Protein AF-A0A954GM88-F1 (afdb_monomer_lite)

pLDDT: mean 87.82, std 8.49, range [53.78, 98.38]

Sequence (208 aa):
ALREFFIRVQRVLQKHEVTSSLYSHAASGQIHMRPFMTTPKAVDAAKLSALASDFNEIALSLGGTISGEHGDGLSRSCFVGQQYGPLYSVFRQVKDIFDPHNLMNPGKIITEQKTIPASRMRPVLTDFHDDLVQLQLNWKPEELAQAAENCDGCAMCRTQQDELRMCPFFRLEASEEASPRAKANLMRSLLAGEIHPTMLQSSEYQHL

Foldseek 3Di:
DVVQLVVQLVVLCVVLVWDWDWDDPVVVPGIDIGTDDDQDALVCQVSLQSSLVSNQCSQVVVVHHSDDPPAQFLSRLLCLCVNCPPCLVVVVVVCCVVPVPCPPRHNTNDHPDNTRDSVPGDHDCPDDDPPDDPPPPDDDLVRLLVVLVVCPPPCPLLDQDPVDDHQVQCNVPVDPCSGPNVVSVVSVCCSVVVDPPCVCVDPVNVVD

Radius of gyration: 25.4 Å; chains: 1; bounding box: 47×61×57 Å

Structure (mmCIF, N/CA/C/O backbone):
data_AF-A0A954GM88-F1
#
_entry.id   AF-A0A954GM88-F1
#
loop_
_atom_site.group_PDB
_atom_site.id
_atom_site.type_symbol
_atom_site.label_atom_id
_atom_site.label_alt_id
_atom_site.label_comp_id
_atom_site.label_asym_id
_atom_site.label_entity_id
_atom_site.label_seq_id
_atom_site.pdbx_PDB_ins_code
_atom_site.Cartn_x
_atom_site.Cartn_y
_atom_site.Cartn_z
_atom_site.occupancy
_atom_site.B_iso_or_equiv
_atom_site.auth_seq_id
_atom_site.auth_comp_id
_atom_site.auth_asym_id
_atom_site.auth_atom_id
_atom_site.pdbx_PDB_model_num
ATOM 1 N N . ALA A 1 1 ? -14.075 22.822 2.636 1.00 84.25 1 ALA A N 1
ATOM 2 C CA . ALA A 1 1 ? -13.295 21.652 3.090 1.00 84.25 1 ALA A CA 1
ATOM 3 C C . ALA A 1 1 ? -11.896 21.605 2.468 1.00 84.25 1 ALA A C 1
ATOM 5 O O . ALA A 1 1 ? -10.930 21.726 3.204 1.00 84.25 1 ALA A O 1
ATOM 6 N N . LEU A 1 2 ? -11.754 21.514 1.138 1.00 87.94 2 LEU A N 1
ATOM 7 C CA . LEU A 1 2 ? -10.453 21.244 0.504 1.00 87.94 2 LEU A CA 1
ATOM 8 C C . LEU A 1 2 ? -9.361 22.315 0.738 1.00 87.94 2 LEU A C 1
ATOM 10 O O . LEU A 1 2 ? -8.220 21.978 1.032 1.00 87.94 2 LEU A O 1
ATOM 14 N N . ARG A 1 3 ? -9.708 23.609 0.685 1.00 91.75 3 ARG A N 1
ATOM 15 C CA . ARG A 1 3 ? -8.771 24.696 1.038 1.00 91.75 3 ARG A CA 1
ATOM 16 C C . ARG A 1 3 ? -8.228 24.546 2.465 1.00 91.75 3 ARG A C 1
ATOM 18 O O . ARG A 1 3 ? -7.029 24.679 2.681 1.00 91.75 3 ARG A O 1
ATOM 25 N N . GLU A 1 4 ? -9.116 24.267 3.418 1.00 94.25 4 GLU A N 1
ATOM 26 C CA . GLU A 1 4 ? -8.754 24.085 4.828 1.00 94.25 4 GLU A CA 1
ATOM 27 C C . GLU A 1 4 ? -7.882 22.840 5.022 1.00 94.25 4 GLU A C 1
ATOM 29 O O . GLU A 1 4 ? -6.890 22.886 5.746 1.00 94.25 4 GLU A O 1
ATOM 34 N N . PHE A 1 5 ? -8.202 21.753 4.310 1.00 92.75 5 PHE A N 1
ATOM 35 C CA . PHE A 1 5 ? -7.385 20.544 4.278 1.00 92.75 5 PHE A CA 1
ATOM 36 C C . PHE A 1 5 ? -5.939 20.864 3.879 1.00 92.75 5 PHE A C 1
ATOM 38 O O . PHE A 1 5 ? -5.023 20.519 4.620 1.00 92.75 5 PHE A O 1
ATOM 45 N N . PHE A 1 6 ? -5.722 21.593 2.777 1.00 92.94 6 PHE A N 1
ATOM 46 C CA . PHE A 1 6 ? -4.369 21.938 2.327 1.00 92.94 6 PHE A CA 1
ATOM 47 C C . PHE A 1 6 ? -3.601 22.811 3.321 1.00 92.94 6 PHE A C 1
ATOM 49 O O . PHE A 1 6 ? -2.426 22.547 3.567 1.00 92.94 6 PHE A O 1
ATOM 56 N N . ILE A 1 7 ? -4.252 23.805 3.936 1.00 95.50 7 ILE A N 1
ATOM 57 C CA . ILE A 1 7 ? -3.613 24.662 4.948 1.00 95.50 7 ILE A CA 1
ATOM 58 C C . ILE A 1 7 ? -3.164 23.824 6.152 1.00 95.50 7 ILE A C 1
ATOM 60 O O . ILE A 1 7 ? -2.031 23.955 6.617 1.00 95.50 7 ILE A O 1
ATOM 64 N N . ARG A 1 8 ? -4.032 22.943 6.663 1.00 97.06 8 ARG A N 1
ATOM 65 C CA . ARG A 1 8 ? -3.721 22.101 7.829 1.00 97.06 8 ARG A CA 1
ATOM 66 C C . ARG A 1 8 ? -2.656 21.057 7.508 1.00 97.06 8 ARG A C 1
ATOM 68 O O . ARG A 1 8 ? -1.724 20.883 8.287 1.00 97.06 8 ARG A O 1
ATOM 75 N N . VAL A 1 9 ? -2.747 20.419 6.346 1.00 94.75 9 VAL A N 1
ATOM 76 C CA . VAL A 1 9 ? -1.754 19.444 5.888 1.00 94.75 9 VAL A CA 1
ATOM 77 C C . VAL A 1 9 ? -0.384 20.085 5.688 1.00 94.75 9 VAL A C 1
ATOM 79 O O . VAL A 1 9 ? 0.620 19.492 6.071 1.00 94.75 9 VAL A O 1
ATOM 82 N N . GLN A 1 10 ? -0.314 21.304 5.149 1.00 95.38 10 GLN A N 1
ATOM 83 C CA . GLN A 1 10 ? 0.960 22.009 5.000 1.00 95.38 10 GLN A CA 1
ATOM 84 C C . GLN A 1 10 ? 1.657 22.207 6.355 1.00 95.38 10 GLN A C 1
ATOM 86 O O . GLN A 1 10 ? 2.869 22.027 6.451 1.00 95.38 10 GLN A O 1
ATOM 91 N N . ARG A 1 11 ? 0.897 22.502 7.419 1.00 97.06 11 ARG A N 1
ATOM 92 C CA . ARG A 1 11 ? 1.434 22.599 8.788 1.00 97.06 11 ARG A CA 1
ATOM 93 C C . ARG A 1 11 ? 1.921 21.250 9.318 1.00 97.06 11 ARG A C 1
ATOM 95 O O . ARG A 1 11 ? 2.943 21.207 9.991 1.00 97.06 11 ARG A O 1
ATOM 102 N N . VAL A 1 12 ? 1.232 20.153 8.999 1.00 96.31 12 VAL A N 1
ATOM 103 C CA . VAL A 1 12 ? 1.676 18.791 9.355 1.00 96.31 12 VAL A CA 1
ATOM 104 C C . VAL A 1 12 ? 2.977 18.438 8.638 1.00 96.31 12 VAL A C 1
ATOM 106 O O . VAL A 1 12 ? 3.921 17.979 9.272 1.00 96.31 12 VAL A O 1
ATOM 109 N N . LEU A 1 13 ? 3.071 18.715 7.339 1.00 95.00 13 LEU A N 1
ATOM 110 C CA . LEU A 1 13 ? 4.299 18.512 6.567 1.00 95.00 13 LEU A CA 1
ATOM 111 C C . LEU A 1 13 ? 5.481 19.297 7.161 1.00 95.00 13 LEU A C 1
ATOM 113 O O . LEU A 1 13 ? 6.564 18.739 7.319 1.00 95.00 13 LEU A O 1
ATOM 117 N N . GLN A 1 14 ? 5.254 20.550 7.572 1.00 95.81 14 GLN A N 1
ATOM 118 C CA . GLN A 1 14 ? 6.253 21.361 8.280 1.00 95.81 14 GLN A CA 1
ATOM 119 C C . GLN A 1 14 ? 6.628 20.766 9.645 1.00 95.81 14 GLN A C 1
ATOM 121 O O . GLN A 1 14 ? 7.811 20.630 9.934 1.00 95.81 14 GLN A O 1
ATOM 126 N N . LYS A 1 15 ? 5.642 20.360 10.458 1.00 95.50 15 LYS A N 1
ATOM 127 C CA . LYS A 1 15 ? 5.845 19.738 11.781 1.00 95.50 15 LYS A CA 1
ATOM 128 C C . LYS A 1 15 ? 6.726 18.487 11.713 1.00 95.50 15 LYS A C 1
ATOM 130 O O . LYS A 1 15 ? 7.510 18.252 12.623 1.00 95.50 15 LYS A O 1
ATOM 135 N N . HIS A 1 16 ? 6.575 17.677 10.665 1.00 93.12 16 HIS A N 1
ATOM 136 C CA . HIS A 1 16 ? 7.332 16.430 10.486 1.00 93.12 16 HIS A CA 1
ATOM 137 C C . HIS A 1 16 ? 8.605 16.585 9.649 1.00 93.12 16 HIS A C 1
ATOM 139 O O . HIS A 1 16 ? 9.314 15.592 9.447 1.00 93.12 16 HIS A O 1
ATOM 145 N N . GLU A 1 17 ? 8.885 17.803 9.175 1.00 93.38 17 GLU A N 1
ATOM 146 C CA . GLU A 1 17 ? 10.021 18.145 8.312 1.00 93.38 17 GLU A CA 1
ATOM 147 C C . GLU A 1 17 ? 10.064 17.286 7.037 1.00 93.38 17 GLU A C 1
ATOM 149 O O . GLU A 1 17 ? 11.090 16.714 6.669 1.00 93.38 17 GLU A O 1
ATOM 154 N N . VAL A 1 18 ? 8.913 17.143 6.373 1.00 91.44 18 VAL A N 1
ATOM 155 C CA . VAL A 1 18 ? 8.764 16.316 5.168 1.00 91.44 18 VAL A CA 1
ATOM 156 C C . VAL A 1 18 ? 8.099 17.119 4.054 1.00 91.44 18 VAL A C 1
ATOM 158 O O . VAL A 1 18 ? 7.112 17.817 4.265 1.00 91.44 18 VAL A O 1
ATOM 161 N N . THR A 1 19 ? 8.616 16.993 2.835 1.00 91.88 19 THR A N 1
ATOM 162 C CA . THR A 1 19 ? 7.958 17.484 1.617 1.00 91.88 19 THR A CA 1
ATOM 163 C C . THR A 1 19 ? 7.075 16.387 1.022 1.00 91.88 19 THR A C 1
ATOM 165 O O . THR A 1 19 ? 7.266 15.211 1.303 1.00 91.88 19 THR A O 1
ATOM 168 N N . SER A 1 20 ? 6.085 16.727 0.198 1.00 92.56 20 SER A N 1
ATOM 169 C CA . SER A 1 20 ? 5.191 15.735 -0.417 1.00 92.56 20 SER A CA 1
ATOM 170 C C . SER A 1 20 ? 4.871 16.124 -1.848 1.00 92.56 20 SER A C 1
ATOM 172 O O . SER A 1 20 ? 4.672 17.306 -2.127 1.00 92.56 20 SER A O 1
ATOM 174 N N . SER A 1 21 ? 4.747 15.141 -2.740 1.00 92.56 21 SER A N 1
ATOM 175 C CA . SER A 1 21 ? 4.030 15.364 -3.995 1.00 92.56 21 SER A CA 1
ATOM 176 C C . SER A 1 21 ? 2.525 15.296 -3.757 1.00 92.56 21 SER A C 1
ATOM 178 O O . SER A 1 21 ? 2.058 14.667 -2.797 1.00 92.56 21 SER A O 1
ATOM 180 N N . LEU A 1 22 ? 1.780 15.978 -4.624 1.00 89.81 22 LEU A N 1
ATOM 181 C CA . LEU A 1 22 ? 0.329 16.034 -4.588 1.00 89.81 22 LEU A CA 1
ATOM 182 C C . LEU A 1 22 ? -0.225 15.893 -6.000 1.00 89.81 22 LEU A C 1
ATOM 184 O O . LEU A 1 22 ? 0.192 16.613 -6.903 1.00 89.81 22 LEU A O 1
ATOM 188 N N . TYR A 1 23 ? -1.174 14.983 -6.169 1.00 89.19 23 TYR A N 1
ATOM 189 C CA . TYR A 1 23 ? -1.978 14.851 -7.380 1.00 89.19 23 TYR A CA 1
ATOM 190 C C . TYR A 1 23 ? -3.417 14.535 -6.978 1.00 89.19 23 TYR A C 1
ATOM 192 O O . TYR A 1 23 ? -3.665 14.051 -5.875 1.00 89.19 23 TYR A O 1
ATOM 200 N N . SER A 1 24 ? -4.388 14.876 -7.816 1.00 87.69 24 SER A N 1
ATOM 201 C CA . SER A 1 24 ? -5.794 14.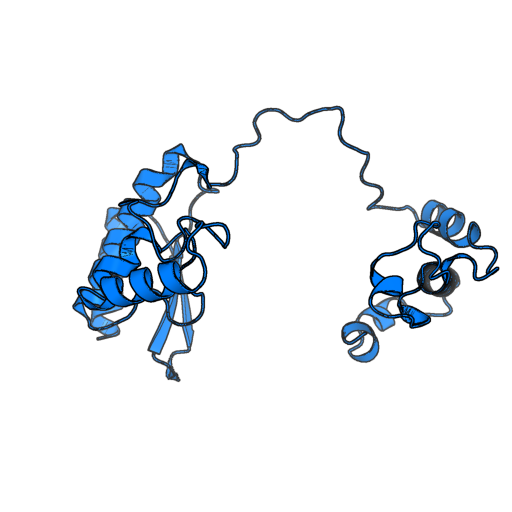763 -7.439 1.00 87.69 24 SER A CA 1
ATOM 202 C C . SER A 1 24 ? -6.686 14.390 -8.606 1.00 87.69 24 SER A C 1
ATOM 204 O O . SER A 1 24 ? -6.494 14.843 -9.734 1.00 87.69 24 SER A O 1
ATOM 206 N N . HIS A 1 25 ? -7.735 13.640 -8.289 1.00 87.50 25 HIS A N 1
ATOM 207 C CA . HIS A 1 25 ? -8.940 13.593 -9.099 1.00 87.50 25 HIS A CA 1
ATOM 208 C C . HIS A 1 25 ? -9.870 14.685 -8.561 1.00 87.50 25 HIS A C 1
ATOM 210 O O . HIS A 1 25 ? -10.724 14.460 -7.705 1.00 87.50 25 HIS A O 1
ATOM 216 N N . ALA A 1 26 ? -9.641 15.923 -9.007 1.00 81.31 26 ALA A N 1
ATOM 217 C CA . ALA A 1 26 ? -10.311 17.097 -8.443 1.00 81.31 26 ALA A CA 1
ATOM 218 C C . ALA A 1 26 ? -11.846 17.015 -8.537 1.00 81.31 26 ALA A C 1
ATOM 220 O O . ALA A 1 26 ? -12.536 17.431 -7.609 1.00 81.31 26 ALA A O 1
ATOM 221 N N . ALA A 1 27 ? -12.371 16.432 -9.621 1.00 85.19 27 ALA A N 1
ATOM 222 C CA . ALA A 1 27 ? -13.809 16.279 -9.845 1.00 85.19 27 ALA A CA 1
ATOM 223 C C . ALA A 1 27 ? -14.491 15.341 -8.832 1.00 85.19 27 ALA A C 1
ATOM 225 O O . ALA A 1 27 ? -15.644 15.568 -8.479 1.00 85.19 27 ALA A O 1
ATOM 226 N N . SER A 1 28 ? -13.786 14.319 -8.338 1.00 87.75 28 SER A N 1
ATOM 227 C CA . SER A 1 28 ? -14.287 13.372 -7.331 1.00 87.75 28 SER A CA 1
ATOM 228 C C . SER A 1 28 ? -13.881 13.748 -5.901 1.00 87.75 28 SER A C 1
ATOM 230 O O . SER A 1 28 ? -14.205 13.030 -4.958 1.00 87.75 28 SER A O 1
ATOM 232 N N . GLY A 1 29 ? -13.164 14.864 -5.714 1.00 86.81 29 GLY A N 1
ATOM 233 C CA . GLY A 1 29 ? -12.677 15.295 -4.404 1.00 86.81 29 GLY A CA 1
ATOM 234 C C . GLY A 1 29 ? -11.589 14.391 -3.811 1.00 86.81 29 GLY A C 1
ATOM 235 O O . GLY A 1 29 ? -11.370 14.429 -2.602 1.00 86.81 29 GLY A O 1
ATOM 236 N N . GLN A 1 30 ? -10.902 13.588 -4.631 1.00 91.25 30 GLN A N 1
ATOM 237 C CA . GLN A 1 30 ? -9.850 12.677 -4.172 1.00 91.25 30 GLN A CA 1
ATOM 238 C C . GLN A 1 30 ? -8.474 13.329 -4.290 1.00 91.25 30 GLN A C 1
ATOM 240 O O . GLN A 1 30 ? -8.076 13.801 -5.358 1.00 91.25 30 GLN A O 1
ATOM 245 N N . ILE A 1 31 ? -7.734 13.332 -3.183 1.00 91.25 31 ILE A N 1
ATOM 246 C CA . ILE A 1 31 ? -6.385 13.887 -3.096 1.00 91.25 31 ILE A CA 1
ATOM 247 C C . ILE A 1 31 ? -5.408 12.765 -2.774 1.00 91.25 31 ILE A C 1
ATOM 249 O O . ILE A 1 31 ? -5.567 12.048 -1.788 1.00 91.25 31 ILE A O 1
ATOM 253 N N . HIS A 1 32 ? -4.356 12.668 -3.573 1.00 91.81 32 HIS A N 1
ATOM 254 C CA . HIS A 1 32 ? -3.251 11.755 -3.361 1.00 91.81 32 HIS A CA 1
ATOM 255 C C . HIS A 1 32 ? -2.049 12.548 -2.893 1.00 91.81 32 HIS A C 1
ATOM 257 O O . HIS A 1 32 ? -1.614 13.503 -3.540 1.00 91.81 32 HIS A O 1
ATOM 263 N N . MET A 1 33 ? -1.500 12.128 -1.762 1.00 89.19 33 MET A N 1
ATOM 264 C CA . MET A 1 33 ? -0.303 12.726 -1.199 1.00 89.19 33 MET A CA 1
ATOM 265 C C . MET A 1 33 ? 0.739 11.652 -0.977 1.00 89.19 33 MET A C 1
ATOM 267 O O . MET A 1 33 ? 0.451 10.591 -0.422 1.00 89.19 33 MET A O 1
ATOM 271 N N . ARG A 1 34 ? 1.959 11.935 -1.425 1.00 90.00 34 ARG A N 1
ATOM 272 C CA . ARG A 1 34 ? 3.104 11.053 -1.240 1.00 90.00 34 ARG A CA 1
ATOM 273 C C . ARG A 1 34 ? 4.240 11.833 -0.581 1.00 90.00 34 ARG A C 1
ATOM 275 O O . ARG A 1 34 ? 4.994 12.508 -1.286 1.00 90.00 34 ARG A O 1
ATOM 282 N N . PRO A 1 35 ? 4.374 11.727 0.750 1.00 88.50 35 PRO A N 1
ATOM 283 C CA . PRO A 1 35 ? 5.500 12.293 1.474 1.00 88.50 35 PRO A CA 1
ATOM 284 C C . PRO A 1 35 ? 6.822 11.713 0.957 1.00 88.50 35 PRO A C 1
ATOM 286 O O . PRO A 1 35 ? 6.959 10.498 0.786 1.00 88.50 35 PRO A O 1
ATOM 289 N N . PHE A 1 36 ? 7.792 12.580 0.693 1.00 87.31 36 PHE A N 1
ATOM 290 C CA . PHE A 1 36 ? 9.144 12.206 0.315 1.00 87.31 36 PHE A CA 1
ATOM 291 C C . PHE 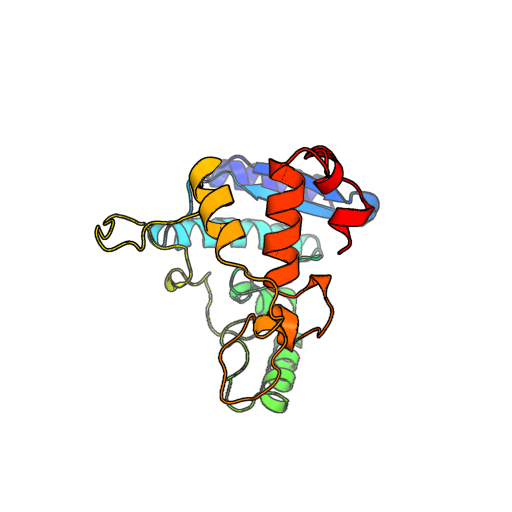A 1 36 ? 9.919 11.834 1.568 1.00 87.31 36 PHE A C 1
ATOM 293 O O . PHE A 1 36 ? 10.278 12.680 2.382 1.00 87.31 36 PHE A O 1
ATOM 300 N N . MET A 1 37 ? 10.176 10.543 1.718 1.00 76.19 37 MET A N 1
ATOM 301 C CA . MET A 1 37 ? 11.017 10.022 2.780 1.00 76.19 37 MET A CA 1
ATOM 302 C C . MET A 1 37 ? 11.976 9.000 2.191 1.00 76.19 37 MET A C 1
ATOM 304 O O . MET A 1 37 ? 11.632 8.291 1.240 1.00 76.19 37 MET A O 1
ATOM 308 N N . THR A 1 38 ? 13.167 8.904 2.774 1.00 73.56 38 THR A N 1
ATOM 309 C CA . THR A 1 38 ? 14.085 7.789 2.526 1.00 73.56 38 THR A CA 1
ATOM 310 C C . THR A 1 38 ? 13.350 6.475 2.790 1.00 73.56 38 THR A C 1
ATOM 312 O O . THR A 1 38 ? 12.523 6.429 3.699 1.00 73.56 38 THR A O 1
ATOM 315 N N . THR A 1 39 ? 13.611 5.435 1.984 1.00 70.00 39 THR A N 1
ATOM 316 C CA . THR A 1 39 ? 12.928 4.128 2.042 1.00 70.00 39 THR A CA 1
ATOM 317 C C . THR A 1 39 ? 12.652 3.711 3.490 1.00 70.00 39 THR A C 1
ATOM 319 O O . THR A 1 39 ? 13.609 3.375 4.191 1.00 70.00 39 THR A O 1
ATOM 322 N N . PRO A 1 40 ? 11.382 3.756 3.942 1.00 67.69 40 PRO A N 1
ATOM 323 C CA . PRO A 1 40 ? 11.089 3.632 5.360 1.00 67.69 40 PRO A CA 1
ATOM 324 C C . PRO A 1 40 ? 11.487 2.266 5.902 1.00 67.69 40 PRO A C 1
ATOM 326 O O . PRO A 1 40 ? 11.172 1.230 5.308 1.00 67.69 40 PRO A O 1
ATOM 329 N N . LYS A 1 41 ? 12.169 2.289 7.040 1.00 75.56 41 LYS A N 1
ATOM 330 C CA . LYS A 1 41 ? 12.661 1.125 7.772 1.00 75.56 41 LYS A CA 1
ATOM 331 C C . LYS A 1 41 ? 11.787 0.895 9.001 1.00 75.56 41 LYS A C 1
ATOM 333 O O . LYS A 1 41 ? 11.029 1.772 9.407 1.00 75.56 41 LYS A O 1
ATOM 338 N N . ALA A 1 42 ? 11.940 -0.251 9.662 1.00 77.44 42 ALA A N 1
ATOM 339 C CA . ALA A 1 42 ? 11.203 -0.535 10.897 1.00 77.44 42 ALA A CA 1
ATOM 340 C C . ALA A 1 42 ? 11.391 0.554 11.981 1.00 77.44 42 ALA A C 1
ATOM 342 O O . ALA A 1 42 ? 10.446 0.865 12.700 1.00 77.44 42 ALA A O 1
ATOM 343 N N . VAL A 1 43 ? 12.574 1.183 12.052 1.00 74.81 43 VAL A N 1
ATOM 344 C CA . VAL A 1 43 ? 12.854 2.310 12.965 1.00 74.81 43 VAL A CA 1
ATOM 345 C C . VAL A 1 43 ? 12.022 3.562 12.647 1.00 74.81 43 VAL A C 1
ATOM 347 O O . VAL A 1 43 ? 11.678 4.322 13.549 1.00 74.81 43 VAL A O 1
ATOM 350 N N . ASP A 1 44 ? 11.608 3.740 11.392 1.00 81.25 44 ASP A N 1
ATOM 351 C CA . ASP A 1 44 ? 10.802 4.880 10.947 1.00 81.25 44 ASP A CA 1
ATOM 352 C C . ASP A 1 44 ? 9.301 4.678 11.202 1.00 81.25 44 ASP A C 1
ATOM 354 O O . ASP A 1 44 ? 8.502 5.587 10.969 1.00 81.25 44 ASP A O 1
ATOM 358 N N . ALA A 1 45 ? 8.884 3.505 11.694 1.00 82.62 45 ALA A N 1
ATOM 359 C CA . ALA A 1 45 ? 7.473 3.167 11.859 1.00 82.62 45 ALA A CA 1
ATOM 360 C C . ALA A 1 45 ? 6.722 4.119 12.796 1.00 82.62 45 ALA A C 1
ATOM 362 O O . ALA A 1 45 ? 5.550 4.424 12.557 1.00 82.62 45 ALA A O 1
ATOM 363 N N . ALA A 1 46 ? 7.398 4.626 13.830 1.00 86.44 46 ALA A N 1
ATOM 364 C CA . ALA A 1 46 ? 6.834 5.620 14.735 1.00 86.44 46 ALA A CA 1
ATOM 365 C C . ALA A 1 46 ? 6.602 6.962 14.022 1.00 86.44 46 ALA A C 1
ATOM 367 O O . ALA A 1 46 ? 5.505 7.514 14.114 1.00 86.44 46 ALA A O 1
ATOM 368 N N . LYS A 1 47 ? 7.588 7.446 13.250 1.00 87.56 47 LYS A N 1
ATOM 369 C CA . LYS A 1 47 ? 7.465 8.680 12.454 1.00 87.56 47 LYS A CA 1
ATOM 370 C C . LYS A 1 47 ? 6.360 8.549 11.404 1.00 87.56 47 LYS A C 1
ATOM 372 O O . LYS A 1 47 ? 5.523 9.438 11.286 1.00 87.56 47 LYS A O 1
ATOM 377 N N . LEU A 1 48 ? 6.307 7.416 10.700 1.00 88.38 48 LEU A N 1
ATOM 378 C CA . LEU A 1 48 ? 5.247 7.098 9.739 1.00 88.38 48 LEU A CA 1
ATOM 379 C C . LEU A 1 48 ? 3.861 7.082 10.378 1.00 88.38 48 LEU A C 1
ATOM 381 O O . LEU A 1 48 ? 2.931 7.663 9.825 1.00 88.38 48 LEU A O 1
ATOM 385 N N . SER A 1 49 ? 3.725 6.424 11.530 1.00 90.25 49 SER A N 1
ATOM 386 C CA . SER A 1 49 ? 2.450 6.349 12.244 1.00 90.25 49 SER A CA 1
ATOM 387 C C . SER A 1 49 ? 2.011 7.730 12.720 1.00 90.25 49 SER A C 1
ATOM 389 O O . SER A 1 49 ? 0.854 8.081 12.537 1.00 90.25 49 SER A O 1
ATOM 391 N N . ALA A 1 50 ? 2.924 8.539 13.267 1.00 92.44 50 ALA A N 1
ATOM 392 C CA . ALA A 1 50 ? 2.619 9.896 13.712 1.00 92.44 50 ALA A CA 1
ATOM 393 C C . ALA A 1 50 ? 2.195 10.808 12.549 1.00 92.44 50 ALA A C 1
ATOM 395 O O . ALA A 1 50 ? 1.197 11.516 12.658 1.00 92.44 50 ALA A O 1
ATOM 396 N N . LEU A 1 51 ? 2.911 10.747 11.421 1.00 93.25 51 LEU A N 1
ATOM 397 C CA . LEU A 1 51 ? 2.552 11.477 10.208 1.00 93.25 51 LEU A CA 1
ATOM 398 C C . LEU A 1 51 ? 1.163 11.054 9.714 1.00 93.25 51 LEU A C 1
ATOM 400 O O . LEU A 1 51 ? 0.294 11.900 9.525 1.00 93.25 51 LEU A O 1
ATOM 404 N N . ALA A 1 52 ? 0.931 9.747 9.553 1.00 93.38 52 ALA A N 1
ATOM 405 C CA . ALA A 1 52 ? -0.347 9.208 9.096 1.00 93.38 52 ALA A CA 1
ATOM 406 C C . ALA A 1 52 ? -1.510 9.587 10.027 1.00 93.38 52 ALA A C 1
ATOM 408 O O . ALA A 1 52 ? -2.565 9.978 9.535 1.00 93.38 52 ALA A O 1
ATOM 409 N N . SER A 1 53 ? -1.315 9.531 11.348 1.00 94.81 53 SER A N 1
ATOM 410 C CA . SER A 1 53 ? -2.316 9.962 12.331 1.00 94.81 53 SER A CA 1
ATOM 411 C C . SER A 1 53 ? -2.709 11.427 12.146 1.00 94.81 53 SER A C 1
ATOM 413 O O . SER A 1 53 ? -3.899 11.715 12.047 1.00 94.81 53 SER A O 1
ATOM 415 N N . ASP A 1 54 ? -1.734 12.336 12.025 1.00 95.81 54 ASP A N 1
ATOM 416 C CA . ASP A 1 54 ? -2.003 13.768 11.831 1.00 95.81 54 ASP A CA 1
ATOM 417 C C . ASP A 1 54 ? -2.770 14.024 10.514 1.00 95.81 54 ASP A C 1
ATOM 419 O O . ASP A 1 54 ? -3.715 14.814 10.476 1.00 95.81 54 ASP A O 1
ATOM 423 N N . PHE A 1 55 ? -2.405 13.330 9.428 1.00 94.50 55 PHE A N 1
ATOM 424 C CA . PHE A 1 55 ? -3.131 13.399 8.152 1.00 94.50 55 PHE A CA 1
ATOM 425 C C . PHE A 1 55 ? -4.576 12.903 8.277 1.00 94.50 55 PHE A C 1
ATOM 427 O O . PHE A 1 55 ? -5.510 13.565 7.813 1.00 94.50 55 PHE A O 1
ATOM 434 N N . ASN A 1 56 ? -4.757 11.745 8.910 1.00 94.75 56 ASN A N 1
ATOM 435 C CA . ASN A 1 56 ? -6.056 11.106 9.068 1.00 94.75 56 ASN A CA 1
ATOM 436 C C . ASN A 1 56 ? -6.984 11.946 9.946 1.00 94.75 56 ASN A C 1
ATOM 438 O O . ASN A 1 56 ? -8.151 12.116 9.607 1.00 94.75 56 ASN A O 1
ATOM 442 N N . GLU A 1 57 ? -6.475 12.536 11.027 1.00 95.62 57 GLU A N 1
ATOM 443 C CA . GLU A 1 57 ? -7.251 13.429 11.888 1.00 95.62 57 GLU A CA 1
ATOM 444 C C . GLU A 1 57 ? -7.785 14.643 11.112 1.00 95.62 57 GLU A C 1
ATOM 446 O O . GLU A 1 57 ? -8.954 15.019 11.249 1.00 95.62 57 GLU A O 1
ATOM 451 N N . ILE A 1 58 ? -6.969 15.243 10.238 1.00 96.19 58 ILE A N 1
ATOM 452 C CA . ILE A 1 58 ? -7.415 16.351 9.383 1.00 96.19 58 ILE A CA 1
ATOM 453 C C . ILE A 1 58 ? -8.507 15.881 8.420 1.00 96.19 58 ILE A C 1
ATOM 455 O O . ILE A 1 58 ? -9.536 16.548 8.312 1.00 96.19 58 ILE A O 1
ATOM 459 N N . ALA A 1 59 ? -8.305 14.749 7.741 1.00 95.12 59 ALA A N 1
ATOM 460 C CA . ALA A 1 59 ? -9.287 14.210 6.804 1.00 95.12 59 ALA A CA 1
ATOM 461 C C . ALA A 1 59 ? -10.631 13.934 7.499 1.00 95.12 59 ALA A C 1
ATOM 463 O O . ALA A 1 59 ? -11.664 14.440 7.059 1.00 95.12 59 ALA A O 1
ATOM 464 N N . LEU A 1 60 ? -10.609 13.210 8.621 1.00 95.19 60 LEU A N 1
ATOM 465 C CA . LEU A 1 60 ? -11.807 12.825 9.370 1.00 95.19 60 LEU A CA 1
ATOM 466 C C . LEU A 1 60 ? -12.520 14.036 9.991 1.00 95.19 60 LEU A C 1
ATOM 468 O O . LEU A 1 60 ? -13.740 14.137 9.903 1.00 95.19 60 LEU A O 1
ATOM 472 N N . SER A 1 61 ? -11.783 15.003 10.551 1.00 95.81 61 SER A N 1
ATOM 473 C CA . SER A 1 61 ? -12.384 16.227 11.122 1.00 95.81 61 SER A CA 1
ATOM 474 C C . SER A 1 61 ? -13.051 17.134 10.082 1.00 95.81 61 SER A C 1
ATOM 476 O O . SER A 1 61 ? -13.876 17.971 10.438 1.00 95.81 61 SER A O 1
ATOM 478 N N . LEU A 1 62 ? -12.719 16.970 8.799 1.00 95.56 62 LEU A N 1
ATOM 479 C CA . LEU A 1 62 ? -13.365 17.667 7.685 1.00 95.56 62 LEU A CA 1
ATOM 480 C C . LEU A 1 62 ? -14.469 16.831 7.012 1.00 95.56 62 LEU A C 1
ATOM 482 O O . LEU A 1 62 ? -14.968 17.238 5.962 1.00 95.56 62 LEU A O 1
ATOM 486 N N . GLY A 1 63 ? -14.846 15.687 7.595 1.00 93.69 63 GLY A N 1
ATOM 487 C CA . GLY A 1 63 ? -15.855 14.771 7.051 1.00 93.69 63 GLY A CA 1
ATOM 488 C C . GLY A 1 63 ? -15.376 13.950 5.849 1.00 93.69 63 GLY A C 1
ATOM 489 O O . GLY A 1 63 ? -16.196 13.440 5.091 1.00 93.69 63 GLY A O 1
ATOM 490 N N . GLY A 1 64 ? -14.061 13.866 5.635 1.00 94.12 64 GLY A N 1
ATOM 491 C CA . GLY A 1 64 ? -13.447 13.065 4.581 1.00 94.12 64 GLY A CA 1
ATOM 492 C C . GLY A 1 64 ? -13.197 11.613 4.993 1.00 94.12 64 GLY A C 1
ATOM 493 O O . GLY A 1 64 ? -13.573 11.167 6.075 1.00 94.12 64 GLY A O 1
ATOM 494 N N . THR A 1 65 ? -12.509 10.882 4.118 1.00 94.00 65 THR A N 1
ATOM 495 C CA . THR A 1 65 ? -12.087 9.493 4.335 1.00 94.00 65 THR A CA 1
ATOM 496 C C . THR A 1 65 ? -10.572 9.358 4.190 1.00 94.00 65 THR A C 1
ATOM 498 O O . THR A 1 65 ? -9.955 10.072 3.398 1.00 94.00 65 THR A O 1
ATOM 501 N N . ILE A 1 66 ? -9.964 8.440 4.944 1.00 93.81 66 ILE A N 1
ATOM 502 C CA . ILE A 1 66 ? -8.523 8.145 4.889 1.00 93.81 66 ILE A CA 1
ATOM 503 C C . ILE A 1 66 ? -8.138 7.289 3.671 1.00 93.81 66 ILE A C 1
ATOM 505 O O . ILE A 1 66 ? -6.952 7.148 3.358 1.00 93.81 66 ILE A O 1
ATOM 509 N N . SER A 1 67 ? -9.126 6.689 2.997 1.00 91.44 67 SER A N 1
ATOM 510 C CA . SER A 1 67 ? -8.919 5.898 1.785 1.00 91.44 67 SER A CA 1
ATOM 511 C C . SER A 1 67 ? -10.110 6.012 0.837 1.00 91.44 67 SER A C 1
ATOM 513 O O . SER A 1 67 ? -11.204 5.553 1.147 1.00 91.44 67 SER A O 1
ATOM 515 N N . GLY A 1 68 ? -9.885 6.639 -0.322 1.00 85.19 68 GLY A N 1
ATOM 516 C CA . GLY A 1 68 ? -10.897 6.777 -1.373 1.00 85.19 68 GLY A CA 1
ATOM 517 C C . GLY A 1 68 ? -10.945 5.584 -2.332 1.00 85.19 68 GLY A C 1
ATOM 518 O O . GLY A 1 68 ? -12.020 5.058 -2.589 1.00 85.19 68 GLY A O 1
ATOM 519 N N . GLU A 1 69 ? -9.789 5.159 -2.859 1.00 88.06 69 GLU A N 1
ATOM 520 C CA . GLU A 1 69 ? -9.707 4.106 -3.896 1.00 88.06 69 GLU A CA 1
ATOM 521 C C . GLU A 1 69 ? -8.687 2.991 -3.598 1.00 88.06 69 GLU A C 1
ATOM 523 O O . GLU A 1 69 ? -8.821 1.876 -4.088 1.00 88.06 69 GLU A O 1
ATOM 528 N N . HIS A 1 70 ? -7.675 3.256 -2.765 1.00 86.50 70 HIS A N 1
ATOM 529 C CA . HIS A 1 70 ? -6.525 2.353 -2.569 1.00 86.50 70 HIS A CA 1
ATOM 530 C C . HIS A 1 70 ? -6.747 1.281 -1.490 1.00 86.50 70 HIS A C 1
ATOM 532 O O . HIS A 1 70 ? -5.812 0.566 -1.120 1.00 86.50 70 HIS A O 1
ATOM 538 N N . GLY A 1 71 ? -7.963 1.195 -0.942 1.00 88.19 71 GLY A N 1
ATOM 539 C CA . GLY A 1 71 ? -8.293 0.351 0.206 1.00 88.19 71 GLY A CA 1
ATOM 540 C C . GLY A 1 71 ? -7.485 0.691 1.468 1.00 88.19 71 GLY A C 1
ATOM 541 O O . GLY A 1 71 ? -6.649 1.602 1.497 1.00 88.19 71 GLY A O 1
ATOM 542 N N . ASP A 1 72 ? -7.738 -0.026 2.559 1.00 92.69 72 ASP A N 1
ATOM 543 C CA . ASP A 1 72 ? -7.067 0.262 3.832 1.00 92.69 72 ASP A CA 1
ATOM 544 C C . ASP A 1 72 ? -5.703 -0.427 3.931 1.00 92.69 72 ASP A C 1
ATOM 546 O O . ASP A 1 72 ? -4.678 0.208 4.210 1.00 92.69 72 ASP A O 1
ATOM 550 N N . GLY A 1 73 ? -5.679 -1.736 3.663 1.00 91.81 73 GLY A N 1
ATOM 551 C CA . GLY A 1 73 ? -4.485 -2.563 3.821 1.00 91.81 73 GLY A CA 1
ATOM 552 C C . GLY A 1 73 ? -3.919 -2.522 5.248 1.00 91.81 73 GLY A C 1
ATOM 553 O O . GLY A 1 73 ? -4.509 -1.957 6.168 1.00 91.81 73 GLY A O 1
ATOM 554 N N . LEU A 1 74 ? -2.735 -3.104 5.453 1.00 91.62 74 LEU A N 1
ATOM 555 C CA . LEU A 1 74 ? -2.061 -3.067 6.763 1.00 91.62 74 LEU A CA 1
ATOM 556 C C . LEU A 1 74 ? -1.656 -1.642 7.175 1.00 91.62 74 LEU A C 1
ATOM 558 O O . LEU A 1 74 ? -1.584 -1.339 8.359 1.00 91.62 74 LEU A O 1
ATOM 562 N N . SER A 1 75 ? -1.431 -0.758 6.200 1.00 89.81 75 SER A N 1
ATOM 563 C CA . SER A 1 75 ? -1.027 0.634 6.419 1.00 89.81 75 SER A CA 1
ATOM 564 C C . SER A 1 75 ? -2.100 1.505 7.064 1.00 89.81 75 SER A C 1
ATOM 566 O O . SER A 1 75 ? -1.753 2.529 7.644 1.00 89.81 75 SER A O 1
ATOM 568 N N . ARG A 1 76 ? -3.388 1.147 6.933 1.00 92.75 76 ARG A N 1
ATOM 569 C CA . ARG A 1 76 ? -4.497 1.954 7.471 1.00 92.75 76 ARG A CA 1
ATOM 570 C C . ARG A 1 76 ? -5.406 1.208 8.441 1.00 92.75 76 ARG A C 1
ATOM 572 O O . ARG A 1 76 ? -6.270 1.830 9.046 1.00 92.75 76 ARG A O 1
ATOM 579 N N . SER A 1 77 ? -5.186 -0.095 8.640 1.00 94.94 77 SER A N 1
ATOM 580 C CA . SER A 1 77 ? -6.034 -0.940 9.496 1.00 94.94 77 SER A CA 1
ATOM 581 C C . SER A 1 77 ? -6.191 -0.385 10.916 1.00 94.94 77 SER A C 1
ATOM 583 O O . SER A 1 77 ? -7.297 -0.381 11.445 1.00 94.94 77 SER A O 1
ATOM 585 N N . CYS A 1 78 ? -5.127 0.176 11.503 1.00 93.88 78 CYS A N 1
ATOM 586 C CA . CYS A 1 78 ? -5.176 0.790 12.836 1.00 93.88 78 CYS A CA 1
ATOM 587 C C . CYS A 1 78 ? -6.080 2.036 12.933 1.00 93.88 78 CYS A C 1
ATOM 589 O O . CYS A 1 78 ? -6.424 2.452 14.036 1.00 93.88 78 CYS A O 1
ATOM 591 N N . PHE A 1 79 ? -6.486 2.626 11.805 1.00 95.12 79 PHE A N 1
ATOM 592 C CA . PHE A 1 79 ? -7.334 3.822 11.742 1.00 95.12 79 PHE A CA 1
ATOM 593 C C . PHE A 1 79 ? -8.783 3.520 11.331 1.00 95.12 79 PHE A C 1
ATOM 595 O O . PHE A 1 79 ? -9.655 4.371 11.504 1.00 95.12 79 PHE A O 1
ATOM 602 N N . VAL A 1 80 ? -9.071 2.314 10.825 1.00 95.81 80 VAL A N 1
ATOM 603 C CA . VAL A 1 80 ? -10.415 1.917 10.362 1.00 95.81 80 VAL A CA 1
ATOM 604 C C . VAL A 1 80 ? -11.440 2.055 11.489 1.00 95.81 80 VAL A C 1
ATOM 606 O O . VAL A 1 80 ? -12.513 2.621 11.286 1.00 95.81 80 VAL A O 1
ATOM 609 N N . GLY A 1 81 ? -11.089 1.618 12.702 1.00 94.44 81 GLY A N 1
ATOM 610 C CA . GLY A 1 81 ? -11.961 1.758 13.869 1.00 94.44 81 GLY A CA 1
ATOM 611 C C . GLY A 1 81 ? -12.326 3.212 14.182 1.00 94.44 81 GLY A C 1
ATOM 612 O O . GLY A 1 81 ? -13.470 3.492 14.525 1.00 94.44 81 GLY A O 1
ATOM 613 N N . GLN A 1 82 ? -11.391 4.150 14.003 1.00 94.12 82 GLN A N 1
ATOM 614 C CA . GLN A 1 82 ? -11.649 5.579 14.198 1.00 94.12 82 GLN A CA 1
ATOM 615 C C . GLN A 1 82 ? -12.558 6.147 13.101 1.00 94.12 82 GLN A C 1
ATOM 617 O O . GLN A 1 82 ? -13.456 6.926 13.406 1.00 94.12 82 GLN A O 1
ATOM 622 N N . GLN A 1 83 ? -12.347 5.757 11.841 1.00 94.88 83 GLN A N 1
ATOM 623 C CA . GLN A 1 83 ? -13.141 6.252 10.715 1.00 94.88 83 GLN A CA 1
ATOM 624 C C . GLN A 1 83 ? -14.607 5.807 10.785 1.00 94.88 83 GLN A C 1
ATOM 626 O O . GLN A 1 83 ? -15.505 6.604 10.531 1.00 94.88 83 GLN A O 1
ATOM 631 N N . TYR A 1 84 ? -14.849 4.535 11.109 1.00 95.12 84 TYR A N 1
ATOM 632 C CA . TYR A 1 84 ? -16.193 3.950 11.073 1.00 95.12 84 TYR A CA 1
ATOM 633 C C . TYR A 1 84 ? -16.876 3.901 12.446 1.00 95.12 84 TYR A C 1
ATOM 635 O O . TYR A 1 84 ? -18.077 3.632 12.529 1.00 95.12 84 TYR A O 1
ATOM 643 N N . GLY A 1 85 ? -16.134 4.163 13.526 1.00 94.69 85 GLY A N 1
ATOM 644 C CA . GLY A 1 85 ? -16.659 4.226 14.885 1.00 94.69 85 GLY A CA 1
ATOM 645 C C . GLY A 1 85 ? -17.457 2.964 15.248 1.00 94.69 85 GLY A C 1
ATOM 646 O O . GLY A 1 85 ? -16.938 1.854 15.104 1.00 94.69 85 GLY A O 1
ATOM 647 N N . PRO A 1 86 ? -18.729 3.088 15.680 1.00 96.12 86 PRO A N 1
ATOM 648 C CA . PRO A 1 86 ? -19.557 1.938 16.050 1.00 96.12 86 PRO A CA 1
ATOM 649 C C . PRO A 1 86 ? -19.708 0.874 14.950 1.00 96.12 86 PRO A C 1
ATOM 651 O O . PRO A 1 86 ? -19.802 -0.316 15.263 1.00 96.12 86 PRO A O 1
ATOM 654 N N . LEU A 1 87 ? -19.676 1.266 13.667 1.00 96.62 87 LEU A N 1
ATOM 655 C CA . LEU A 1 87 ? -19.824 0.337 12.537 1.00 96.62 87 LEU A CA 1
ATOM 656 C C . LEU A 1 87 ? -18.647 -0.636 12.404 1.00 96.62 87 LEU A C 1
ATOM 658 O O . LEU A 1 87 ? -18.809 -1.713 11.835 1.00 96.62 87 LEU A O 1
ATOM 662 N N . TYR A 1 88 ? -17.489 -0.321 12.988 1.00 97.06 88 TYR A N 1
ATOM 663 C CA . TYR A 1 88 ? -16.343 -1.230 13.000 1.00 97.06 88 TYR A CA 1
ATOM 664 C C . TYR A 1 88 ? -16.667 -2.580 13.666 1.00 97.06 88 TYR A C 1
ATOM 666 O O . TYR A 1 88 ? -16.131 -3.619 13.281 1.00 97.06 88 TYR A O 1
ATOM 674 N N . SER A 1 89 ? -17.599 -2.595 14.628 1.00 97.12 89 SER A N 1
ATOM 675 C CA . SER A 1 89 ? -18.084 -3.834 15.250 1.00 97.12 89 SER A CA 1
ATOM 676 C C . SER A 1 89 ? -18.796 -4.761 14.258 1.00 97.12 89 SER A C 1
ATOM 678 O O . SER A 1 89 ? -18.613 -5.975 14.326 1.00 97.12 89 SER A O 1
ATOM 680 N N . VAL A 1 90 ? -19.534 -4.202 13.294 1.00 98.06 90 VAL A N 1
ATOM 681 C CA . VAL A 1 90 ? -20.193 -4.964 12.223 1.00 98.06 90 VAL A CA 1
ATOM 682 C C . VAL A 1 90 ? -19.148 -5.577 11.298 1.00 98.06 90 VAL A C 1
ATOM 684 O O . VAL A 1 90 ? -19.284 -6.729 10.902 1.00 98.06 90 VAL A O 1
ATOM 687 N N . PHE A 1 91 ? -18.062 -4.857 11.001 1.00 97.44 91 PHE A N 1
ATOM 688 C CA . PHE A 1 91 ? -16.997 -5.388 10.145 1.00 97.44 91 PHE A CA 1
ATOM 689 C C . PHE A 1 91 ? -16.346 -6.616 10.795 1.00 97.44 91 PHE A C 1
ATOM 691 O O . PHE A 1 91 ? -16.068 -7.600 10.111 1.00 97.44 91 PHE A O 1
ATOM 698 N N . ARG A 1 92 ? -16.151 -6.578 12.123 1.00 97.00 92 ARG A N 1
ATOM 699 C CA . ARG A 1 92 ? -15.654 -7.725 12.896 1.00 97.00 92 ARG A CA 1
ATOM 700 C C . ARG A 1 92 ? -16.632 -8.903 12.840 1.00 97.00 92 ARG A C 1
ATOM 702 O O . ARG A 1 92 ? -16.207 -10.003 12.529 1.00 97.00 92 ARG A O 1
ATOM 709 N N . GLN A 1 93 ? -17.934 -8.667 13.013 1.00 98.12 93 GLN A N 1
ATOM 710 C CA . GLN A 1 93 ? -18.942 -9.732 12.887 1.00 98.12 93 GLN A CA 1
ATOM 711 C C . GLN A 1 93 ? -18.937 -10.382 11.498 1.00 98.12 93 GLN A C 1
ATOM 713 O O . GLN A 1 93 ? -18.958 -11.603 11.391 1.00 98.12 93 GLN A O 1
ATOM 718 N N . VAL A 1 94 ? -18.862 -9.585 10.427 1.00 98.25 94 VAL A N 1
ATOM 719 C CA . VAL A 1 94 ? -18.750 -10.112 9.057 1.00 98.25 94 VAL A CA 1
ATOM 720 C C . VAL A 1 94 ? -17.487 -10.962 8.915 1.00 98.25 94 VAL A C 1
ATOM 722 O O . VAL A 1 94 ? -17.544 -12.065 8.376 1.00 98.25 94 VAL A O 1
ATOM 725 N N . LYS A 1 95 ? -16.350 -10.487 9.435 1.00 97.81 95 LYS A N 1
ATOM 726 C CA . LYS A 1 95 ? -15.094 -11.240 9.424 1.00 97.81 95 LYS A CA 1
ATOM 727 C C . LYS A 1 95 ? -15.225 -12.583 10.148 1.00 97.81 95 LYS A C 1
ATOM 729 O O . LYS A 1 95 ? -14.791 -13.588 9.597 1.00 97.81 95 LYS A O 1
ATOM 734 N N . ASP A 1 96 ? -15.856 -12.604 11.316 1.00 97.56 96 ASP A N 1
ATOM 735 C CA . ASP A 1 96 ? -16.021 -13.811 12.131 1.00 97.56 96 ASP A CA 1
ATOM 736 C C . ASP A 1 96 ? -16.973 -14.832 11.480 1.00 97.56 96 ASP A C 1
ATOM 738 O O . ASP A 1 96 ? -16.755 -16.036 11.596 1.00 97.56 96 ASP A O 1
ATOM 742 N N . ILE A 1 97 ? -17.998 -14.372 10.749 1.00 98.38 97 ILE A N 1
ATOM 743 C CA . ILE A 1 97 ? -18.933 -15.243 10.013 1.00 98.38 97 ILE A CA 1
ATOM 744 C C . ILE A 1 97 ? -18.229 -15.963 8.856 1.00 98.38 97 ILE A C 1
ATOM 746 O O . ILE A 1 97 ? -18.426 -17.162 8.663 1.00 98.38 97 ILE A O 1
ATOM 750 N N . PHE A 1 98 ? -17.434 -15.235 8.068 1.00 98.12 98 PHE A N 1
ATOM 751 C CA . PHE A 1 98 ? -16.831 -15.770 6.840 1.00 98.12 98 PHE A CA 1
ATOM 752 C C . PHE A 1 98 ? -15.416 -16.333 7.031 1.00 98.12 98 PHE A C 1
ATOM 754 O O . PHE A 1 98 ? -14.935 -17.069 6.172 1.00 98.12 98 PHE A O 1
ATOM 761 N N . ASP A 1 99 ? -14.738 -16.006 8.131 1.00 98.19 99 ASP A N 1
ATOM 762 C CA . ASP A 1 99 ? -13.396 -16.495 8.455 1.00 98.19 99 ASP A CA 1
ATOM 763 C C . ASP A 1 99 ? -13.215 -16.699 9.975 1.00 98.19 99 ASP A C 1
ATOM 765 O O . ASP A 1 99 ? -12.399 -16.020 10.608 1.00 98.19 99 ASP A O 1
ATOM 769 N N . PRO A 1 100 ? -13.950 -17.654 10.580 1.00 97.06 100 PRO A N 1
ATOM 770 C CA . PRO A 1 100 ? -13.942 -17.892 12.029 1.00 97.06 100 PRO A CA 1
ATOM 771 C C . PRO A 1 100 ? -12.578 -18.343 12.573 1.00 97.06 100 PRO A C 1
ATOM 773 O O . PRO A 1 100 ? -12.314 -18.243 13.769 1.00 97.06 100 PRO A O 1
ATOM 776 N N . HIS A 1 101 ? -11.697 -18.845 11.704 1.00 97.38 101 HIS A N 1
ATOM 777 C CA . HIS A 1 101 ? -10.339 -19.263 12.057 1.00 97.38 101 HIS A CA 1
ATOM 778 C C . HIS A 1 101 ? -9.277 -18.203 11.725 1.00 97.38 101 HIS A C 1
ATOM 780 O O . HIS A 1 101 ? -8.091 -18.441 11.952 1.00 97.38 101 HIS A O 1
ATOM 786 N N . ASN A 1 102 ? -9.689 -17.035 11.216 1.00 96.19 102 ASN A N 1
ATOM 787 C CA . ASN A 1 102 ? -8.827 -15.900 10.884 1.00 96.19 102 ASN A CA 1
ATOM 788 C C . ASN A 1 102 ? -7.663 -16.250 9.926 1.00 96.19 102 ASN A C 1
ATOM 790 O O . ASN A 1 102 ? -6.529 -15.793 10.098 1.00 96.19 102 ASN A O 1
ATOM 794 N N . LEU A 1 103 ? -7.931 -17.077 8.915 1.00 97.25 103 LEU A N 1
ATOM 795 C CA . LEU A 1 103 ? -6.946 -17.525 7.926 1.00 97.25 103 LEU A CA 1
ATOM 796 C C . LEU A 1 103 ? -6.772 -16.521 6.774 1.00 97.25 103 LEU A C 1
ATOM 798 O O . LEU A 1 103 ? -5.703 -16.425 6.168 1.00 97.25 103 LEU A O 1
ATOM 802 N N . MET A 1 104 ? -7.804 -15.739 6.461 1.00 95.88 104 MET A N 1
ATOM 803 C CA . MET A 1 104 ? -7.841 -14.841 5.308 1.00 95.88 104 MET A CA 1
ATOM 804 C C . MET A 1 104 ? -7.350 -13.428 5.664 1.00 95.88 104 MET A C 1
ATOM 806 O O . MET A 1 104 ? -8.126 -12.574 6.086 1.00 95.88 104 MET A O 1
ATOM 810 N N . ASN A 1 105 ? -6.071 -13.126 5.416 1.00 94.06 105 ASN A N 1
ATOM 811 C CA . ASN A 1 105 ? -5.466 -11.801 5.667 1.00 94.06 105 ASN A CA 1
ATOM 812 C C . ASN A 1 105 ? -5.605 -11.300 7.131 1.00 94.06 105 ASN A C 1
ATOM 814 O O . ASN A 1 105 ? -6.155 -10.216 7.359 1.00 94.06 105 ASN A O 1
ATOM 818 N N . PRO A 1 106 ? -5.081 -12.035 8.128 1.00 93.94 106 PRO A N 1
ATOM 819 C CA . PRO A 1 106 ? -5.153 -11.626 9.530 1.00 93.94 106 PRO A CA 1
ATOM 820 C C . PRO A 1 106 ? -4.505 -10.253 9.772 1.00 93.94 106 PRO A C 1
ATOM 822 O O . PRO A 1 106 ? -3.427 -9.947 9.252 1.00 93.94 106 PRO A O 1
ATOM 825 N N . GLY A 1 107 ? -5.165 -9.423 10.585 1.00 93.50 107 GLY A N 1
ATOM 826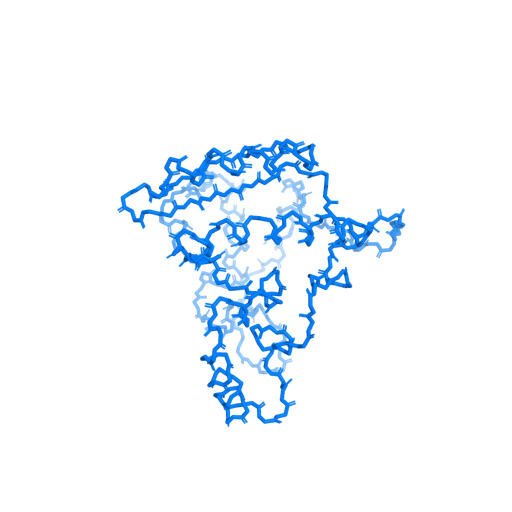 C CA . GLY A 1 107 ? -4.695 -8.085 10.964 1.00 93.50 107 GLY A CA 1
ATOM 827 C C . GLY A 1 107 ? -4.935 -6.987 9.921 1.00 93.50 107 GLY A C 1
ATOM 828 O O . GLY A 1 107 ? -4.529 -5.847 10.147 1.00 93.50 107 GLY A O 1
ATOM 829 N N . LYS A 1 108 ? -5.575 -7.304 8.787 1.00 95.50 108 LYS A N 1
ATOM 830 C CA . LYS A 1 108 ? -5.985 -6.330 7.767 1.00 95.50 108 LYS A CA 1
ATOM 831 C C . LYS A 1 108 ? -7.463 -5.977 7.952 1.00 95.50 108 LYS A C 1
ATOM 833 O O . LYS A 1 108 ? -8.295 -6.875 8.035 1.00 95.50 108 LYS A O 1
ATOM 838 N N . ILE A 1 109 ? -7.784 -4.683 7.959 1.00 95.31 109 ILE A N 1
ATOM 839 C CA . ILE A 1 109 ? -9.093 -4.083 8.282 1.00 95.31 109 ILE A CA 1
ATOM 840 C C . ILE A 1 109 ? -9.491 -4.345 9.736 1.00 95.31 109 ILE A C 1
ATOM 842 O O . ILE A 1 109 ? -9.637 -3.390 10.487 1.00 95.31 109 ILE A O 1
ATOM 846 N N . ILE A 1 110 ? -9.603 -5.612 10.143 1.00 96.56 110 ILE A N 1
ATOM 847 C CA . ILE A 1 110 ? -9.857 -6.025 11.524 1.00 96.56 110 ILE A CA 1
ATOM 848 C C . ILE A 1 110 ? -8.528 -6.266 12.232 1.00 96.56 110 ILE A C 1
ATOM 850 O O . ILE A 1 110 ? -7.788 -7.202 11.920 1.00 96.56 110 ILE A O 1
ATOM 854 N N . THR A 1 111 ? -8.212 -5.393 13.180 1.00 94.94 111 THR A N 1
ATOM 855 C CA . THR A 1 111 ? -6.994 -5.456 13.986 1.00 94.94 111 THR A CA 1
ATOM 856 C C . THR A 1 111 ? -7.186 -4.797 15.349 1.00 94.94 111 THR A C 1
ATOM 858 O O . THR A 1 111 ? -7.988 -3.874 15.498 1.00 94.94 111 THR A O 1
ATOM 861 N N . GLU A 1 112 ? -6.400 -5.254 16.323 1.00 91.62 112 GLU A N 1
ATOM 862 C CA . GLU A 1 112 ? -6.226 -4.611 17.634 1.00 91.62 112 GLU A CA 1
ATOM 863 C C . GLU A 1 112 ? -4.970 -3.715 17.669 1.00 91.62 112 GLU A C 1
ATOM 865 O O . GLU A 1 112 ? -4.662 -3.077 18.678 1.00 91.62 112 GLU A O 1
ATOM 870 N N . GLN A 1 113 ? -4.210 -3.663 16.568 1.00 90.81 113 GLN A N 1
ATOM 871 C CA . GLN A 1 113 ? -3.028 -2.812 16.456 1.00 90.81 113 GLN A CA 1
ATOM 872 C C . GLN A 1 113 ? -3.428 -1.336 16.445 1.00 90.81 113 GLN A C 1
ATOM 874 O O . GLN A 1 113 ? -4.263 -0.912 15.649 1.00 90.81 113 GLN A O 1
ATOM 879 N N . LYS A 1 114 ? -2.774 -0.536 17.292 1.00 89.56 114 LYS A N 1
ATOM 880 C CA . LYS A 1 114 ? -2.983 0.921 17.364 1.00 89.56 114 LYS A CA 1
ATOM 881 C C . LYS A 1 114 ? -2.030 1.728 16.483 1.00 89.56 114 LYS A C 1
ATOM 883 O O . LYS A 1 114 ? -2.189 2.936 16.357 1.00 89.56 114 LYS A O 1
ATOM 888 N N . THR A 1 115 ? -1.035 1.076 15.895 1.00 90.00 115 THR A N 1
ATOM 889 C CA . THR A 1 115 ? -0.011 1.698 15.052 1.00 90.00 115 THR A CA 1
ATOM 890 C C . THR A 1 115 ? 0.249 0.844 13.820 1.00 90.00 115 THR A C 1
ATOM 892 O O . THR A 1 115 ? -0.137 -0.326 13.763 1.00 90.00 115 THR A O 1
ATOM 895 N N . ILE A 1 116 ? 0.914 1.432 12.825 1.00 88.75 116 ILE A N 1
ATOM 896 C CA . ILE A 1 116 ? 1.307 0.716 11.612 1.00 88.75 116 ILE A CA 1
ATOM 897 C C . ILE A 1 116 ? 2.347 -0.357 11.993 1.00 88.75 116 ILE A C 1
ATOM 899 O O . ILE A 1 116 ? 3.347 -0.026 12.638 1.00 88.75 116 ILE A O 1
ATOM 903 N N . PRO A 1 117 ? 2.163 -1.636 11.607 1.00 87.62 117 PRO A N 1
ATOM 904 C CA . PRO A 1 117 ? 3.041 -2.718 12.043 1.00 87.62 117 PRO A CA 1
ATOM 905 C C . PRO A 1 117 ? 4.452 -2.596 11.453 1.00 8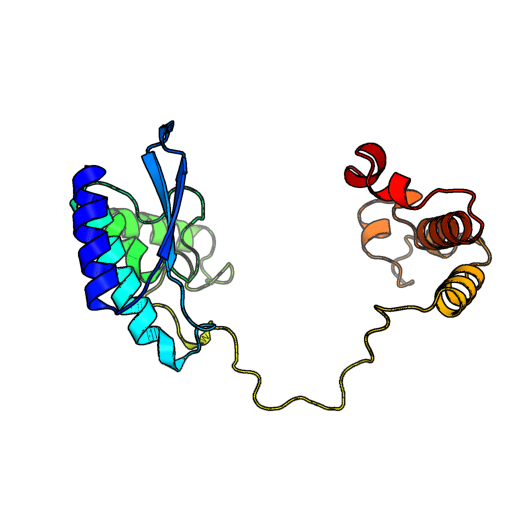7.62 117 PRO A C 1
ATOM 907 O O . PRO A 1 117 ? 4.690 -2.929 10.290 1.00 87.62 117 PRO A O 1
ATOM 910 N N . ALA A 1 118 ? 5.413 -2.189 12.287 1.00 85.44 118 ALA A N 1
ATOM 911 C CA . ALA A 1 118 ? 6.825 -2.042 11.919 1.00 85.44 118 ALA A CA 1
ATOM 912 C C . ALA A 1 118 ? 7.441 -3.337 11.357 1.00 85.44 118 ALA A C 1
ATOM 914 O O . ALA A 1 118 ? 8.245 -3.297 10.430 1.00 85.44 118 ALA A O 1
ATOM 915 N N . SER A 1 119 ? 7.010 -4.496 11.867 1.00 84.00 119 SER A N 1
ATOM 916 C CA . SER A 1 119 ? 7.473 -5.825 11.439 1.00 84.00 119 SER A CA 1
ATOM 917 C C . SER A 1 119 ? 7.103 -6.190 9.998 1.00 84.00 119 SER A C 1
ATOM 919 O O . SER A 1 119 ? 7.607 -7.174 9.465 1.00 84.00 119 SER A O 1
ATOM 921 N N . ARG A 1 120 ? 6.208 -5.425 9.362 1.00 84.00 120 ARG A N 1
ATOM 922 C CA . ARG A 1 120 ? 5.774 -5.625 7.972 1.00 84.00 120 ARG A CA 1
ATOM 923 C C . ARG A 1 120 ? 6.384 -4.603 7.011 1.00 84.00 120 ARG A C 1
ATOM 925 O O . ARG A 1 120 ? 6.004 -4.568 5.842 1.00 84.00 120 ARG A O 1
ATOM 932 N N . MET A 1 121 ? 7.302 -3.762 7.489 1.00 81.75 121 MET A N 1
ATOM 933 C CA . MET A 1 121 ? 8.056 -2.848 6.634 1.00 81.75 121 MET A CA 1
ATOM 934 C C . MET A 1 121 ? 9.127 -3.595 5.845 1.00 81.75 121 MET A C 1
ATOM 936 O O . MET A 1 121 ? 9.512 -4.713 6.190 1.00 81.75 121 MET A O 1
ATOM 940 N N . ARG A 1 122 ? 9.597 -2.977 4.756 1.00 76.75 122 ARG A N 1
ATOM 941 C CA . ARG A 1 122 ? 10.653 -3.570 3.933 1.00 76.75 122 ARG A CA 1
ATOM 942 C C . ARG A 1 122 ? 11.909 -3.771 4.789 1.00 76.75 122 ARG A C 1
ATOM 944 O O . ARG A 1 122 ? 12.263 -2.858 5.542 1.00 76.75 122 ARG A O 1
ATOM 951 N N . PRO A 1 123 ? 12.581 -4.928 4.679 1.00 71.31 123 PRO A N 1
ATOM 952 C CA . PRO A 1 123 ? 13.826 -5.145 5.390 1.00 71.31 123 PRO A CA 1
ATOM 953 C C . PRO A 1 123 ? 14.892 -4.177 4.879 1.00 71.31 123 PRO A C 1
ATOM 955 O O . PRO A 1 123 ? 14.924 -3.814 3.700 1.00 71.31 123 PRO A O 1
ATOM 958 N N . VAL A 1 124 ? 15.780 -3.769 5.781 1.00 70.62 124 VAL A N 1
ATOM 959 C CA . VAL A 1 124 ? 17.026 -3.115 5.391 1.00 70.62 124 VAL A CA 1
ATOM 960 C C . VAL A 1 124 ? 17.963 -4.223 4.955 1.00 70.62 124 VAL A C 1
ATOM 962 O O . VAL A 1 124 ? 18.344 -5.050 5.774 1.00 70.62 124 VAL A O 1
ATOM 965 N N . LEU A 1 125 ? 18.302 -4.255 3.673 1.00 72.94 125 LEU A N 1
ATOM 966 C CA . LEU A 1 125 ? 19.328 -5.162 3.178 1.00 72.94 125 LEU A CA 1
ATOM 967 C C . LEU A 1 125 ? 20.684 -4.582 3.593 1.00 72.94 125 LEU A C 1
ATOM 969 O O . LEU A 1 125 ? 21.126 -3.585 3.023 1.00 72.94 125 LEU A O 1
ATOM 973 N N . THR A 1 126 ? 21.268 -5.126 4.658 1.00 70.12 126 THR A N 1
ATOM 974 C CA . THR A 1 126 ? 22.624 -4.788 5.127 1.00 70.12 126 THR A CA 1
ATOM 975 C C . THR A 1 126 ? 23.646 -5.812 4.671 1.00 70.12 126 THR A C 1
ATOM 977 O O . THR A 1 126 ? 24.773 -5.442 4.364 1.00 70.12 126 THR A O 1
ATOM 980 N N . ASP A 1 127 ? 23.217 -7.066 4.569 1.00 71.56 127 ASP A N 1
ATOM 981 C CA . ASP A 1 127 ? 24.053 -8.198 4.216 1.00 71.56 127 ASP A CA 1
ATOM 982 C C . ASP A 1 127 ? 23.515 -8.804 2.925 1.00 71.56 127 ASP A C 1
ATOM 984 O O . ASP A 1 127 ? 22.346 -9.190 2.824 1.00 71.56 127 ASP A O 1
ATOM 988 N N . PHE A 1 128 ? 24.367 -8.821 1.909 1.00 76.00 128 PHE A N 1
ATOM 989 C CA . PHE A 1 128 ? 24.079 -9.485 0.652 1.00 76.00 128 PHE A CA 1
ATOM 990 C C . PHE A 1 128 ? 24.607 -10.909 0.765 1.00 76.00 128 PHE A C 1
ATOM 992 O O . PHE A 1 128 ? 25.749 -11.121 1.165 1.00 76.00 128 PHE A O 1
ATOM 999 N N . HIS A 1 129 ? 23.764 -11.887 0.452 1.00 73.81 129 HIS A N 1
ATOM 1000 C CA . HIS A 1 129 ? 24.240 -13.250 0.281 1.00 73.81 129 HIS A CA 1
ATOM 1001 C C . HIS A 1 129 ? 24.976 -13.332 -1.056 1.00 73.81 129 HIS A C 1
ATOM 1003 O O . HIS A 1 129 ? 24.450 -12.866 -2.064 1.00 73.81 129 HIS A O 1
ATOM 1009 N N . ASP A 1 130 ? 26.159 -13.937 -1.072 1.00 70.38 130 ASP A N 1
ATOM 1010 C CA . ASP A 1 130 ? 26.875 -14.210 -2.323 1.00 70.38 130 ASP A CA 1
ATOM 1011 C C . ASP A 1 130 ? 26.243 -15.390 -3.089 1.00 70.38 130 ASP A C 1
ATOM 1013 O O . ASP A 1 130 ? 26.364 -15.481 -4.309 1.00 70.38 130 ASP A O 1
ATOM 1017 N N . ASP A 1 131 ? 25.466 -16.233 -2.397 1.00 76.50 131 ASP A N 1
ATOM 1018 C CA . ASP A 1 131 ? 24.720 -17.373 -2.953 1.00 76.50 131 ASP A CA 1
ATOM 1019 C C . ASP A 1 131 ? 23.408 -16.956 -3.647 1.00 76.50 131 ASP A C 1
ATOM 1021 O O . ASP A 1 131 ? 22.361 -17.600 -3.518 1.00 76.50 131 ASP A O 1
ATOM 1025 N N . LEU A 1 132 ? 23.423 -15.842 -4.378 1.00 72.44 132 LEU A N 1
ATOM 1026 C CA . LEU A 1 132 ? 22.296 -15.476 -5.230 1.00 72.44 132 LEU A CA 1
ATOM 1027 C C . LEU A 1 132 ? 22.345 -16.298 -6.516 1.00 72.44 132 LEU A C 1
ATOM 1029 O O . LEU A 1 132 ? 23.382 -16.417 -7.166 1.00 72.44 132 LEU A O 1
ATOM 1033 N N . VAL A 1 133 ? 21.189 -16.827 -6.929 1.00 76.50 133 VAL A N 1
ATOM 1034 C CA . VAL A 1 133 ? 21.047 -17.393 -8.274 1.00 76.50 133 VAL A CA 1
ATOM 1035 C C . VAL A 1 133 ? 21.412 -16.299 -9.268 1.00 76.50 133 VAL A C 1
ATOM 1037 O O . VAL A 1 133 ? 20.805 -15.225 -9.256 1.00 76.50 133 VAL A O 1
ATOM 1040 N N . GLN A 1 134 ? 22.396 -16.571 -10.126 1.00 71.56 134 GLN A N 1
ATOM 1041 C CA . GLN A 1 134 ? 22.774 -15.645 -11.181 1.00 71.56 134 GLN A CA 1
ATOM 1042 C C . GLN A 1 134 ? 21.540 -15.364 -12.040 1.00 71.56 134 GLN A C 1
ATOM 1044 O O . GLN A 1 134 ? 21.038 -16.243 -12.743 1.00 71.56 134 GLN A O 1
ATOM 1049 N N . LEU A 1 135 ? 21.029 -14.136 -11.950 1.00 65.44 135 LEU A N 1
ATOM 1050 C CA . LEU A 1 135 ? 19.874 -13.717 -12.724 1.00 65.44 135 LEU A CA 1
ATOM 1051 C C . LEU A 1 135 ? 20.273 -13.676 -14.197 1.00 65.44 135 LEU A C 1
ATOM 1053 O O . LEU A 1 135 ? 20.992 -12.791 -14.651 1.00 65.44 135 LEU A O 1
ATOM 1057 N N . GLN A 1 136 ? 19.757 -14.639 -14.946 1.00 70.19 136 GLN A N 1
ATOM 1058 C CA . GLN A 1 136 ? 19.868 -14.761 -16.394 1.00 70.19 136 GLN A CA 1
ATOM 1059 C C . GLN A 1 136 ? 18.883 -13.792 -17.085 1.00 70.19 136 GLN A C 1
ATOM 1061 O O . GLN A 1 136 ? 18.110 -14.183 -17.948 1.00 70.19 136 GLN A O 1
ATOM 1066 N N . LEU A 1 137 ? 18.831 -12.536 -16.623 1.00 69.62 137 LEU A N 1
ATOM 1067 C CA . LEU A 1 137 ? 17.886 -11.512 -17.101 1.00 69.62 137 LEU A CA 1
ATOM 1068 C C . LEU A 1 137 ? 18.517 -10.523 -18.092 1.00 69.62 137 LEU A C 1
ATOM 1070 O O . LEU A 1 137 ? 17.818 -9.668 -18.624 1.00 69.62 137 LEU A O 1
ATOM 1074 N N . ASN A 1 138 ? 19.824 -10.632 -18.337 1.00 73.81 138 ASN A N 1
ATOM 1075 C CA . ASN A 1 138 ? 20.548 -9.823 -19.312 1.00 73.81 138 ASN A CA 1
ATOM 1076 C C . ASN A 1 138 ? 21.357 -10.739 -20.235 1.00 73.81 138 ASN A C 1
ATOM 1078 O O . ASN A 1 138 ? 22.557 -10.921 -20.036 1.00 73.81 138 ASN A O 1
ATOM 1082 N N . TRP A 1 139 ? 20.671 -11.370 -21.184 1.00 77.88 139 TRP A N 1
ATOM 1083 C CA . TRP A 1 139 ? 21.302 -12.242 -22.171 1.00 77.88 139 TRP A CA 1
ATOM 1084 C C . TRP A 1 139 ? 21.978 -11.424 -23.255 1.00 77.88 139 TRP A C 1
ATOM 1086 O O . TRP A 1 139 ? 21.394 -10.485 -23.802 1.00 77.88 139 TRP A O 1
ATOM 1096 N N . LYS A 1 140 ? 23.197 -11.823 -23.606 1.00 85.44 140 LYS A N 1
ATOM 1097 C CA . LYS A 1 140 ? 23.797 -11.395 -24.866 1.00 85.44 140 LYS A CA 1
ATOM 1098 C C . LYS A 1 140 ? 23.012 -12.012 -26.036 1.00 85.44 140 LYS A C 1
ATOM 1100 O O . LYS A 1 140 ? 22.434 -13.091 -25.865 1.00 85.44 140 LYS A O 1
ATOM 1105 N N . PRO A 1 141 ? 22.979 -11.379 -27.223 1.00 83.50 141 PRO A N 1
ATOM 1106 C CA . PRO A 1 141 ? 22.277 -11.927 -28.385 1.00 83.50 141 PRO A CA 1
ATOM 1107 C C . PRO A 1 141 ? 22.644 -13.384 -28.703 1.00 83.50 141 PRO A C 1
ATOM 1109 O O . PRO A 1 141 ? 21.772 -14.167 -29.069 1.00 83.50 141 PRO A O 1
ATOM 1112 N N . GLU A 1 142 ? 23.902 -13.775 -28.497 1.00 87.69 142 GLU A N 1
ATOM 1113 C CA . GLU A 1 142 ? 24.389 -15.137 -28.736 1.00 87.69 142 GLU A CA 1
ATOM 1114 C C . GLU A 1 142 ? 23.830 -16.145 -27.718 1.00 87.69 142 GLU A C 1
ATOM 1116 O O . GLU A 1 142 ? 23.472 -17.264 -28.079 1.00 87.69 142 GLU A O 1
ATOM 1121 N N . GLU A 1 143 ? 23.700 -15.746 -26.449 1.00 88.06 143 GLU A N 1
ATOM 1122 C CA . GLU A 1 143 ? 23.103 -16.574 -25.389 1.00 88.06 143 GLU A CA 1
ATOM 1123 C C . GLU A 1 143 ? 21.600 -16.767 -25.634 1.00 88.06 143 GLU A C 1
ATOM 1125 O O . GLU A 1 143 ? 21.072 -17.867 -25.456 1.00 88.06 143 GLU A O 1
ATOM 1130 N N . LEU A 1 144 ? 20.923 -15.715 -26.112 1.00 8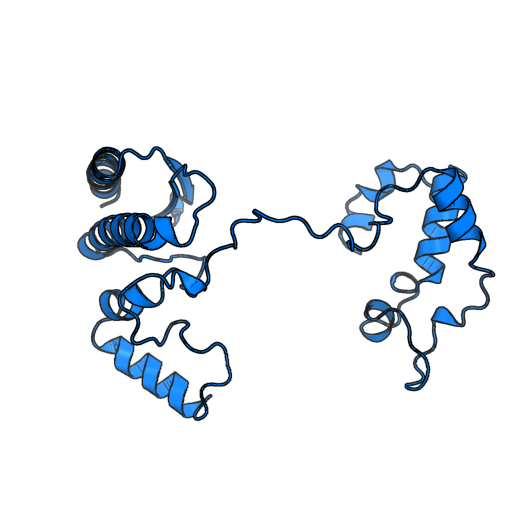6.12 144 LEU A N 1
ATOM 1131 C CA . LEU A 1 144 ? 19.523 -15.778 -26.527 1.00 86.12 144 LEU A CA 1
ATOM 1132 C C . LEU A 1 144 ? 19.325 -16.694 -27.737 1.00 86.12 144 LEU A C 1
ATOM 1134 O O . LEU A 1 144 ? 18.394 -17.501 -27.729 1.00 86.12 144 LEU A O 1
ATOM 1138 N N . ALA A 1 145 ? 20.203 -16.608 -28.740 1.00 88.75 145 ALA A N 1
ATOM 1139 C CA . ALA A 1 145 ? 20.177 -17.490 -29.904 1.00 88.75 145 ALA A CA 1
ATOM 1140 C C . ALA A 1 145 ? 20.338 -18.954 -29.480 1.00 88.75 145 ALA A C 1
ATOM 1142 O O . ALA A 1 145 ? 19.480 -19.781 -29.786 1.00 88.75 145 ALA A O 1
ATOM 1143 N N . GLN A 1 146 ? 21.360 -19.251 -28.673 1.00 89.44 146 GLN A N 1
ATOM 1144 C CA . GLN A 1 146 ? 21.628 -20.604 -28.192 1.00 89.44 146 GLN A CA 1
ATOM 1145 C C . GLN A 1 146 ? 20.455 -21.184 -27.389 1.00 89.44 146 GLN A C 1
ATOM 1147 O O . GLN A 1 146 ? 20.094 -22.351 -27.551 1.00 89.44 146 GLN A O 1
ATOM 1152 N N . ALA A 1 147 ? 19.838 -20.379 -26.521 1.00 87.75 147 ALA A N 1
ATOM 1153 C CA . ALA A 1 147 ? 18.679 -20.805 -25.745 1.00 87.75 147 ALA A CA 1
ATOM 1154 C C . ALA A 1 147 ? 17.444 -21.058 -26.626 1.00 87.75 147 ALA A C 1
ATOM 1156 O O . ALA A 1 147 ? 16.702 -22.011 -26.379 1.00 87.75 147 ALA A O 1
ATOM 1157 N N . ALA A 1 148 ? 17.223 -20.232 -27.653 1.00 90.38 148 ALA A N 1
ATOM 1158 C CA . ALA A 1 148 ? 16.117 -20.401 -28.590 1.00 90.38 148 ALA A CA 1
ATOM 1159 C C . ALA A 1 148 ? 16.305 -21.632 -29.500 1.00 90.38 148 ALA A C 1
ATOM 1161 O O . ALA A 1 148 ? 15.331 -22.319 -29.816 1.00 90.38 148 ALA A O 1
ATOM 1162 N N . GLU A 1 149 ? 17.547 -21.952 -29.871 1.00 90.38 149 GLU A N 1
ATOM 1163 C CA . GLU A 1 149 ? 17.911 -23.138 -30.659 1.00 90.38 149 GLU A CA 1
ATOM 1164 C C . GLU A 1 149 ? 17.709 -24.460 -29.912 1.00 90.38 149 GLU A C 1
ATOM 1166 O O . GLU A 1 149 ? 17.402 -25.469 -30.543 1.00 90.38 149 GLU A O 1
ATOM 1171 N N . ASN A 1 150 ? 17.768 -24.461 -28.575 1.00 89.56 150 ASN A N 1
ATOM 1172 C CA . ASN A 1 150 ? 17.461 -25.652 -27.771 1.00 89.56 150 ASN A CA 1
ATOM 1173 C C . ASN A 1 150 ? 16.008 -26.13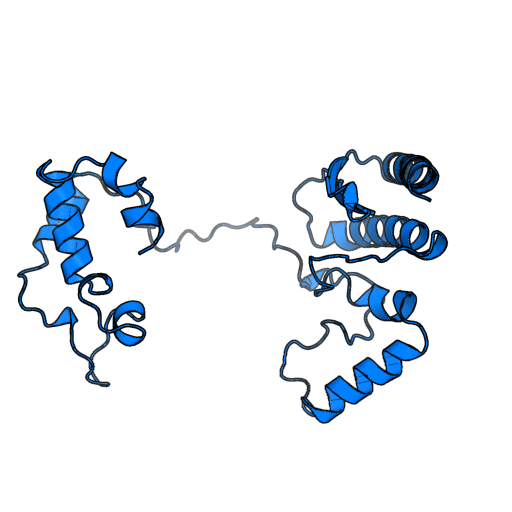9 -27.951 1.00 89.56 150 ASN A C 1
ATOM 1175 O O . ASN A 1 150 ? 15.675 -27.257 -27.559 1.00 89.56 150 ASN A O 1
ATOM 1179 N N . CYS A 1 151 ? 15.126 -25.309 -28.520 1.00 92.00 151 CYS A N 1
ATOM 1180 C CA . CYS A 1 151 ? 13.795 -25.732 -28.927 1.00 92.00 151 CYS A CA 1
ATOM 1181 C C . CYS A 1 151 ? 13.825 -26.388 -30.317 1.00 92.00 151 CYS A C 1
ATOM 1183 O O . CYS A 1 151 ? 13.836 -25.711 -31.351 1.00 92.00 151 CYS A O 1
ATOM 1185 N N . ASP A 1 152 ? 13.716 -27.716 -30.326 1.00 91.25 152 ASP A N 1
ATOM 1186 C CA . ASP A 1 152 ? 13.597 -28.552 -31.530 1.00 91.25 152 ASP A CA 1
ATOM 1187 C C . ASP A 1 152 ? 12.206 -28.509 -32.199 1.00 91.25 152 ASP A C 1
ATOM 1189 O O . ASP A 1 152 ? 12.002 -29.056 -33.281 1.00 91.25 152 ASP A O 1
ATOM 1193 N N . GLY A 1 153 ? 11.228 -27.855 -31.566 1.00 88.56 153 GLY A N 1
ATOM 1194 C CA . GLY A 1 153 ? 9.871 -27.717 -32.087 1.00 88.56 153 GLY A CA 1
ATOM 1195 C C . GLY A 1 153 ? 8.944 -28.919 -31.863 1.00 88.56 153 GLY A C 1
ATOM 1196 O O . GLY A 1 153 ? 7.791 -28.845 -32.296 1.00 88.56 153 GLY A O 1
ATOM 1197 N N . CYS A 1 154 ? 9.363 -29.960 -31.129 1.00 91.50 154 CYS A N 1
ATOM 1198 C CA . CYS A 1 154 ? 8.617 -31.217 -30.930 1.00 91.50 154 CYS A CA 1
ATOM 1199 C C . CYS A 1 154 ? 7.270 -31.086 -30.193 1.00 91.50 154 CYS A C 1
ATOM 1201 O O . CYS A 1 154 ? 6.519 -32.053 -30.091 1.00 91.50 154 CYS A O 1
ATOM 1203 N N . ALA A 1 155 ? 6.951 -29.901 -29.662 1.00 89.50 155 ALA A N 1
ATOM 1204 C CA . ALA A 1 155 ? 5.709 -29.606 -28.947 1.00 89.50 155 ALA A CA 1
ATOM 1205 C C . ALA A 1 155 ? 5.490 -30.379 -27.631 1.00 89.50 155 ALA A C 1
ATOM 1207 O O . ALA A 1 155 ? 4.424 -30.246 -27.033 1.00 89.50 155 ALA A O 1
ATOM 1208 N N . MET A 1 156 ? 6.498 -31.075 -27.089 1.00 88.62 156 MET A N 1
ATOM 1209 C CA . MET A 1 156 ? 6.427 -31.661 -25.736 1.00 88.62 156 MET A CA 1
ATOM 1210 C C . MET A 1 156 ? 6.088 -30.622 -24.658 1.00 88.62 156 MET A C 1
ATOM 1212 O O . MET A 1 156 ? 5.465 -30.935 -23.644 1.00 88.62 156 MET A O 1
ATOM 1216 N N . CYS A 1 157 ? 6.419 -29.352 -24.910 1.00 88.88 157 CYS A N 1
ATOM 1217 C CA . CYS A 1 157 ? 6.050 -28.232 -24.055 1.00 88.88 157 CYS A CA 1
ATOM 1218 C C . CYS A 1 157 ? 4.540 -27.945 -23.973 1.00 88.88 157 CYS A C 1
ATOM 1220 O O . CYS A 1 157 ? 4.134 -27.080 -23.204 1.00 88.88 157 CYS A O 1
ATOM 1222 N N . ARG A 1 158 ? 3.716 -28.637 -24.769 1.00 89.94 158 ARG A N 1
ATOM 1223 C CA . ARG A 1 158 ? 2.251 -28.540 -24.770 1.00 89.94 158 ARG A CA 1
ATOM 1224 C C . ARG A 1 158 ? 1.578 -29.615 -23.915 1.00 89.94 158 ARG A C 1
ATOM 1226 O O . ARG A 1 158 ? 0.356 -29.740 -23.943 1.00 89.94 158 ARG A O 1
ATOM 1233 N N . THR A 1 159 ? 2.350 -30.430 -23.199 1.00 86.94 159 THR A N 1
ATOM 1234 C CA . THR A 1 159 ? 1.778 -31.469 -22.341 1.00 86.94 159 THR A CA 1
ATOM 1235 C C . THR A 1 159 ? 0.909 -30.868 -21.232 1.00 86.94 159 THR A C 1
ATOM 1237 O O . THR A 1 159 ? 1.269 -29.868 -20.610 1.00 86.94 159 THR A O 1
ATOM 1240 N N . GLN A 1 160 ? -0.235 -31.506 -20.988 1.00 85.94 160 GLN A N 1
ATOM 1241 C CA . GLN A 1 160 ? -1.138 -31.234 -19.863 1.00 85.94 160 GLN A CA 1
ATOM 1242 C C . GLN A 1 160 ? -1.130 -32.390 -18.847 1.00 85.94 160 GLN A C 1
ATOM 1244 O O . GLN A 1 160 ? -1.895 -32.368 -17.892 1.00 85.94 160 GLN A O 1
ATOM 1249 N N . GLN A 1 161 ? -0.271 -33.400 -19.042 1.00 87.75 161 GLN A N 1
ATOM 1250 C CA . GLN A 1 161 ? -0.132 -34.531 -18.120 1.00 87.75 161 GLN A CA 1
ATOM 1251 C C . GLN A 1 161 ? 0.362 -34.053 -16.755 1.00 87.75 161 GLN A C 1
ATOM 1253 O O . GLN A 1 161 ? 1.286 -33.240 -16.681 1.00 87.75 161 GLN A O 1
ATOM 1258 N N . ASP A 1 162 ? -0.223 -34.553 -15.673 1.00 83.88 162 ASP A N 1
ATOM 1259 C CA . ASP A 1 162 ? 0.075 -34.092 -14.313 1.00 83.88 162 ASP A CA 1
ATOM 1260 C C . ASP A 1 162 ? 1.496 -34.454 -13.861 1.00 83.88 162 ASP A C 1
ATOM 1262 O O . ASP A 1 162 ? 2.108 -33.731 -13.074 1.00 83.88 162 ASP A O 1
ATOM 1266 N N . GLU A 1 163 ? 2.071 -35.514 -14.428 1.00 87.00 163 GLU A N 1
ATOM 1267 C CA . GLU A 1 163 ? 3.400 -36.023 -14.089 1.00 87.00 163 GLU A CA 1
ATOM 1268 C C . GLU A 1 163 ? 4.543 -35.183 -14.685 1.00 87.00 163 GLU A C 1
ATOM 1270 O O . GLU A 1 163 ? 5.692 -35.295 -14.252 1.00 87.00 163 GLU A O 1
ATOM 1275 N N . LEU A 1 164 ? 4.256 -34.328 -15.675 1.00 81.62 164 LEU A N 1
ATOM 1276 C CA . LEU A 1 164 ? 5.267 -33.558 -16.402 1.00 81.62 164 LEU A CA 1
ATOM 1277 C C . LEU A 1 164 ? 5.222 -32.072 -16.036 1.00 81.62 164 LEU A C 1
ATOM 1279 O O . LEU A 1 164 ? 4.269 -31.354 -16.333 1.00 81.62 164 LEU A O 1
ATOM 1283 N N . ARG A 1 165 ? 6.295 -31.552 -15.436 1.00 77.56 165 ARG A N 1
ATOM 1284 C CA . ARG A 1 165 ? 6.393 -30.120 -15.117 1.00 77.56 165 ARG A CA 1
ATOM 1285 C C . ARG A 1 165 ? 6.504 -29.289 -16.402 1.00 77.56 165 ARG A C 1
ATOM 1287 O O . ARG A 1 165 ? 7.388 -29.527 -17.217 1.00 77.56 165 ARG A O 1
ATOM 1294 N N . MET A 1 166 ? 5.647 -28.276 -16.541 1.00 84.25 166 MET A N 1
ATOM 1295 C CA . MET A 1 166 ? 5.635 -27.355 -17.684 1.00 84.25 166 MET A CA 1
ATOM 1296 C C . MET A 1 166 ? 5.291 -25.921 -17.255 1.00 84.25 166 MET A C 1
ATOM 1298 O O . MET A 1 166 ? 4.962 -25.691 -16.090 1.00 84.25 166 MET A O 1
ATOM 1302 N N . CYS A 1 167 ? 5.393 -24.953 -18.177 1.00 82.81 167 CYS A N 1
ATOM 1303 C CA . CYS A 1 167 ? 5.082 -23.546 -17.918 1.00 82.81 167 CYS A CA 1
ATOM 1304 C C . CYS A 1 167 ? 3.669 -23.388 -17.318 1.00 82.81 167 CYS A C 1
ATOM 1306 O O . CYS A 1 167 ? 2.702 -23.836 -17.937 1.00 82.81 167 CYS A O 1
ATOM 1308 N N . PRO A 1 168 ? 3.526 -22.730 -16.151 1.00 83.44 168 PRO A N 1
ATOM 1309 C CA . PRO A 1 168 ? 2.229 -22.582 -15.493 1.00 83.44 168 PRO A CA 1
ATOM 1310 C C . PRO A 1 168 ? 1.235 -21.767 -16.328 1.00 83.44 168 PRO A C 1
ATOM 1312 O O . PRO A 1 168 ? 0.049 -22.063 -16.295 1.00 83.44 168 PRO A O 1
ATOM 1315 N N . PHE A 1 169 ? 1.706 -20.806 -17.131 1.00 84.19 169 PHE A N 1
ATOM 1316 C CA . PHE A 1 169 ? 0.836 -20.013 -18.004 1.00 84.19 169 PHE A CA 1
ATOM 1317 C C . PHE A 1 169 ? 0.154 -20.858 -19.087 1.00 84.19 169 PHE A C 1
ATOM 1319 O O . PHE A 1 169 ? -1.046 -20.724 -19.263 1.00 84.19 169 PHE A O 1
ATOM 1326 N N . PHE A 1 170 ? 0.860 -21.802 -19.721 1.00 88.06 170 PHE A N 1
ATOM 1327 C CA . PHE A 1 170 ? 0.238 -22.714 -20.695 1.00 88.06 170 PHE A CA 1
ATOM 1328 C C . PHE A 1 170 ? -0.774 -23.685 -20.052 1.00 88.06 170 PHE A C 1
ATOM 1330 O O . PHE A 1 170 ? -1.710 -24.154 -20.694 1.00 88.06 170 PHE A O 1
ATOM 1337 N N . ARG A 1 171 ? -0.598 -24.024 -18.768 1.00 85.56 171 ARG A N 1
ATOM 1338 C CA . ARG A 1 171 ? -1.583 -24.833 -18.026 1.00 85.56 171 ARG A CA 1
ATOM 1339 C C . ARG A 1 171 ? -2.837 -24.039 -17.672 1.00 85.56 171 ARG A C 1
ATOM 1341 O O . ARG A 1 171 ? -3.919 -24.611 -17.647 1.00 85.56 171 ARG A O 1
ATOM 1348 N N . LEU A 1 172 ? -2.684 -22.746 -17.385 1.00 86.88 172 LEU A N 1
ATOM 1349 C CA . LEU A 1 172 ? -3.813 -21.841 -17.163 1.00 86.88 172 LEU A CA 1
ATOM 1350 C C . LEU A 1 172 ? -4.576 -21.589 -18.467 1.00 86.88 172 LEU A C 1
ATOM 1352 O O . LEU A 1 172 ? -5.802 -21.611 -18.471 1.00 86.88 172 LEU A O 1
ATOM 1356 N N . GLU A 1 173 ? -3.846 -21.395 -19.562 1.00 86.31 173 GLU A N 1
ATOM 1357 C CA . GLU A 1 173 ? -4.395 -21.128 -20.883 1.00 86.31 173 GLU A CA 1
ATOM 1358 C C . GLU A 1 173 ? -3.627 -21.930 -21.938 1.00 86.31 173 GLU A C 1
ATOM 1360 O O . GLU A 1 173 ? -2.482 -21.627 -22.269 1.00 86.31 173 GLU A O 1
ATOM 1365 N N . ALA A 1 174 ? -4.257 -22.981 -22.468 1.00 88.62 174 ALA A N 1
ATOM 1366 C CA . ALA A 1 174 ? -3.644 -23.917 -23.415 1.00 88.62 174 ALA A CA 1
ATOM 1367 C C . ALA A 1 174 ? -3.570 -23.362 -24.855 1.00 88.62 174 ALA A C 1
ATOM 1369 O O . ALA A 1 174 ? -3.876 -24.068 -25.821 1.00 88.62 174 ALA A O 1
ATOM 1370 N N . SER A 1 175 ? -3.183 -22.096 -24.994 1.00 90.00 175 SER A N 1
ATOM 1371 C CA . SER A 1 175 ? -2.974 -21.394 -26.260 1.00 90.00 175 SER A CA 1
ATOM 1372 C C . SER A 1 175 ? -1.528 -21.566 -26.745 1.00 90.00 175 SER A C 1
ATOM 1374 O O . SER A 1 175 ? -0.613 -21.817 -25.955 1.00 90.00 175 SER A O 1
ATOM 1376 N N . GLU A 1 176 ? -1.286 -21.496 -28.058 1.00 88.75 176 GLU A N 1
ATOM 1377 C CA . GLU A 1 176 ? 0.080 -21.674 -28.580 1.00 88.75 176 GLU A CA 1
ATOM 1378 C C . GLU A 1 176 ? 0.991 -20.552 -28.074 1.00 88.75 176 GLU A C 1
ATOM 1380 O O . GLU A 1 176 ? 2.130 -20.817 -27.698 1.00 88.75 176 GLU A O 1
ATOM 1385 N N . GLU A 1 177 ? 0.456 -19.340 -27.984 1.00 87.69 177 GLU A N 1
ATOM 1386 C CA . GLU A 1 177 ? 1.087 -18.104 -27.532 1.00 87.69 177 GLU A CA 1
ATOM 1387 C C . GLU A 1 177 ? 1.640 -18.233 -26.104 1.00 87.69 177 GLU A C 1
ATOM 1389 O O . GLU A 1 177 ? 2.741 -17.761 -25.806 1.00 87.69 177 GLU A O 1
ATOM 1394 N N . ALA A 1 178 ? 0.931 -18.953 -25.229 1.00 87.44 178 ALA A N 1
ATOM 1395 C CA . ALA A 1 178 ? 1.364 -19.220 -23.860 1.00 87.44 178 ALA A CA 1
ATOM 1396 C C . ALA A 1 178 ? 2.463 -20.300 -23.761 1.00 87.44 178 ALA A C 1
ATOM 1398 O O . ALA A 1 178 ? 3.097 -20.457 -22.706 1.00 87.44 178 ALA A O 1
ATOM 1399 N N . SER A 1 179 ? 2.718 -21.057 -24.835 1.00 90.75 179 SER A N 1
ATOM 1400 C CA . SER A 1 179 ? 3.649 -22.187 -24.819 1.00 90.75 179 SER A CA 1
ATOM 1401 C C . SER A 1 179 ? 5.128 -21.751 -24.774 1.00 90.75 179 SER A C 1
ATOM 1403 O O . SER A 1 179 ? 5.517 -20.726 -25.340 1.00 90.75 179 SER A O 1
ATOM 1405 N N . PRO A 1 180 ? 6.021 -22.550 -24.156 1.00 89.44 180 PRO A N 1
ATOM 1406 C CA . PRO A 1 180 ? 7.466 -22.306 -24.223 1.00 89.44 180 PRO A CA 1
ATOM 1407 C C . PRO A 1 180 ? 8.028 -22.274 -25.650 1.00 89.44 180 PRO A C 1
ATOM 1409 O O . PRO A 1 180 ? 8.930 -21.488 -25.933 1.00 89.44 180 PRO A O 1
ATOM 1412 N N . ARG A 1 181 ? 7.482 -23.092 -26.561 1.00 92.31 181 ARG A N 1
ATOM 1413 C CA . ARG A 1 181 ? 7.899 -23.106 -27.969 1.00 92.31 181 ARG A CA 1
ATOM 1414 C C . ARG A 1 181 ? 7.571 -21.794 -28.671 1.00 92.31 181 ARG A C 1
ATOM 1416 O O . ARG A 1 181 ? 8.408 -21.313 -29.426 1.00 92.31 181 ARG A O 1
ATOM 1423 N N . ALA A 1 182 ? 6.407 -21.196 -28.418 1.00 91.31 182 ALA A N 1
ATOM 1424 C CA . ALA A 1 182 ? 6.080 -19.898 -29.005 1.00 91.31 182 ALA A CA 1
ATOM 1425 C C . ALA A 1 182 ? 7.081 -18.817 -28.586 1.00 91.31 182 ALA A C 1
ATOM 1427 O O . ALA A 1 182 ? 7.520 -18.037 -29.425 1.00 91.31 182 ALA A O 1
ATOM 1428 N N . LYS A 1 183 ? 7.539 -18.835 -27.328 1.00 90.12 183 LYS A N 1
ATOM 1429 C CA . LYS A 1 183 ? 8.589 -17.921 -26.849 1.00 90.12 183 LYS A CA 1
ATOM 1430 C C . LYS A 1 183 ? 9.915 -18.155 -27.571 1.00 90.12 183 LYS A C 1
ATOM 1432 O O . LYS A 1 183 ? 10.531 -17.194 -28.019 1.00 90.12 183 LYS A O 1
ATOM 1437 N N . ALA A 1 184 ? 10.330 -19.410 -27.748 1.00 92.50 184 ALA A N 1
ATOM 1438 C CA . ALA A 1 184 ? 11.534 -19.730 -28.518 1.00 92.50 184 ALA A CA 1
ATOM 1439 C C . ALA A 1 184 ? 11.417 -19.278 -29.988 1.00 92.50 184 ALA A C 1
ATOM 1441 O O . ALA A 1 184 ? 12.339 -18.664 -30.518 1.00 92.50 184 ALA A O 1
ATOM 1442 N N . ASN A 1 185 ? 10.265 -19.505 -30.629 1.00 92.19 185 ASN A N 1
ATOM 1443 C CA . ASN A 1 185 ? 9.988 -19.049 -31.994 1.00 92.19 185 ASN A CA 1
ATOM 1444 C C . ASN A 1 185 ? 10.019 -17.523 -32.119 1.00 92.19 185 ASN A C 1
ATOM 1446 O O . ASN A 1 185 ? 10.635 -17.002 -33.047 1.00 92.19 185 ASN A O 1
ATOM 1450 N N . LEU A 1 186 ? 9.398 -16.811 -31.177 1.00 90.44 186 LEU A N 1
ATOM 1451 C CA . LEU A 1 186 ? 9.410 -15.351 -31.136 1.00 90.44 186 LEU A CA 1
ATOM 1452 C C . LEU A 1 186 ? 10.843 -14.821 -31.025 1.00 90.44 186 LEU A C 1
ATOM 1454 O O . LEU A 1 186 ? 11.222 -13.927 -31.775 1.00 90.44 186 LEU A O 1
ATOM 1458 N N . MET A 1 187 ? 11.660 -15.411 -30.147 1.00 90.62 187 MET A N 1
ATOM 1459 C CA . MET A 1 187 ? 13.064 -15.016 -30.000 1.00 90.62 187 MET A CA 1
ATOM 1460 C C . MET A 1 187 ? 13.877 -15.288 -31.267 1.00 90.62 187 MET A C 1
ATOM 1462 O O . MET A 1 187 ? 14.633 -14.414 -31.683 1.00 90.62 187 MET A O 1
ATOM 1466 N N . ARG A 1 188 ? 13.674 -16.433 -31.937 1.00 91.69 188 ARG A N 1
ATOM 1467 C CA . ARG A 1 188 ? 14.289 -16.701 -33.251 1.00 91.69 188 ARG A CA 1
ATOM 1468 C C . ARG A 1 188 ? 13.890 -15.654 -34.291 1.00 91.69 188 ARG A C 1
ATOM 1470 O O . ARG A 1 188 ? 14.758 -15.137 -34.981 1.00 91.69 188 ARG A O 1
ATOM 1477 N N . SER A 1 189 ? 12.607 -15.303 -34.351 1.00 90.81 189 SER A N 1
ATOM 1478 C CA . SER A 1 189 ? 12.074 -14.339 -35.326 1.00 90.81 189 SER A CA 1
ATOM 1479 C C . SER A 1 189 ? 12.622 -12.924 -35.096 1.00 90.81 189 SER A C 1
ATOM 1481 O O . SER A 1 189 ? 12.947 -12.215 -36.045 1.00 90.81 189 SER A O 1
ATOM 1483 N N . LEU A 1 190 ? 12.770 -12.514 -33.831 1.00 90.00 190 LEU A N 1
ATOM 1484 C CA . LEU A 1 190 ? 13.386 -11.236 -33.459 1.00 90.00 190 LEU A CA 1
ATOM 1485 C C . LEU A 1 190 ? 14.880 -11.205 -33.812 1.00 90.00 190 LEU A C 1
ATOM 1487 O O . LEU A 1 190 ? 15.358 -10.222 -34.373 1.00 90.00 190 LEU A O 1
ATOM 1491 N N . LEU A 1 191 ? 15.613 -12.281 -33.509 1.00 88.06 191 LEU A N 1
ATOM 1492 C CA . LEU A 1 191 ? 17.050 -12.389 -33.786 1.00 88.06 191 LEU A CA 1
ATOM 1493 C C . LEU A 1 191 ? 17.363 -12.481 -35.284 1.00 88.06 191 LEU A C 1
ATOM 1495 O O . LEU A 1 191 ? 18.343 -11.897 -35.738 1.00 88.06 191 LEU A O 1
ATOM 1499 N N . ALA A 1 192 ? 16.524 -13.177 -36.052 1.00 89.88 192 ALA A N 1
ATOM 1500 C CA . ALA A 1 192 ? 16.629 -13.267 -37.506 1.00 89.88 192 ALA A CA 1
ATOM 1501 C C . ALA A 1 192 ? 16.222 -11.963 -38.221 1.00 89.88 192 ALA A C 1
ATOM 1503 O O . ALA A 1 192 ? 16.412 -11.838 -39.429 1.00 89.88 192 ALA A O 1
ATOM 1504 N N . GLY A 1 193 ? 15.662 -10.991 -37.490 1.00 88.75 193 GLY A N 1
ATOM 1505 C CA . GLY A 1 193 ? 15.169 -9.733 -38.050 1.00 88.75 193 GLY A CA 1
ATOM 1506 C C . GLY A 1 193 ? 13.854 -9.865 -38.825 1.00 88.75 193 GLY A C 1
ATOM 1507 O O . GLY A 1 193 ? 13.462 -8.923 -39.509 1.00 88.75 193 GLY A O 1
ATOM 1508 N N . GLU A 1 194 ? 13.159 -11.000 -38.714 1.00 90.94 194 GLU A N 1
ATOM 1509 C CA . GLU A 1 194 ? 11.835 -11.221 -39.313 1.00 90.94 194 GLU A CA 1
ATOM 1510 C C . GLU A 1 194 ? 10.762 -10.379 -38.613 1.00 90.94 194 GLU A C 1
ATOM 1512 O O . GLU A 1 194 ? 9.832 -9.882 -39.248 1.00 90.94 194 GLU A O 1
ATOM 1517 N N . ILE A 1 195 ? 10.918 -10.180 -37.299 1.00 87.94 195 ILE A N 1
ATOM 1518 C CA . ILE A 1 195 ? 10.083 -9.289 -36.494 1.00 87.94 195 ILE A CA 1
ATOM 1519 C C . ILE A 1 195 ? 10.940 -8.124 -36.012 1.00 87.94 195 ILE A C 1
ATOM 1521 O O . ILE A 1 195 ? 11.935 -8.305 -35.310 1.00 87.94 195 ILE A O 1
ATOM 1525 N N . HIS A 1 196 ? 10.527 -6.902 -36.343 1.00 87.50 196 HIS A N 1
ATOM 1526 C CA . HIS A 1 196 ? 11.190 -5.711 -35.830 1.00 87.50 196 HIS A CA 1
ATOM 1527 C C . HIS A 1 196 ? 10.877 -5.529 -34.329 1.00 87.50 196 HIS A C 1
ATOM 1529 O O . HIS A 1 196 ? 9.701 -5.581 -33.960 1.00 87.50 196 HIS A O 1
ATOM 1535 N N . PRO A 1 197 ? 11.858 -5.244 -33.447 1.00 82.94 197 PRO A N 1
ATOM 1536 C CA . PRO A 1 197 ? 11.638 -5.184 -31.994 1.00 82.94 197 PRO A CA 1
ATOM 1537 C C . PRO A 1 197 ? 10.543 -4.212 -31.536 1.00 82.94 197 PRO A C 1
ATOM 1539 O O . PRO A 1 197 ? 9.894 -4.436 -30.517 1.00 82.94 197 PRO A O 1
ATOM 1542 N N . THR A 1 198 ? 10.295 -3.140 -32.293 1.00 84.75 198 THR A N 1
ATOM 1543 C CA . THR A 1 198 ? 9.228 -2.173 -31.979 1.00 84.75 198 THR A CA 1
ATOM 1544 C C . THR A 1 198 ? 7.824 -2.765 -32.117 1.00 84.75 198 THR A C 1
ATOM 1546 O O . THR A 1 198 ? 6.894 -2.223 -31.531 1.00 84.75 198 THR A O 1
ATOM 1549 N N . MET A 1 199 ? 7.650 -3.879 -32.839 1.00 81.88 199 MET A N 1
ATOM 1550 C CA . MET A 1 199 ? 6.366 -4.587 -32.928 1.00 81.88 199 MET A CA 1
ATOM 1551 C C . MET A 1 199 ? 5.900 -5.090 -31.558 1.00 81.88 199 MET A C 1
ATOM 1553 O O . MET A 1 199 ? 4.706 -5.061 -31.280 1.00 81.88 199 MET A O 1
ATOM 1557 N N . LEU A 1 200 ? 6.828 -5.443 -30.659 1.00 76.25 200 LEU A N 1
ATOM 1558 C CA . LEU A 1 200 ? 6.515 -5.835 -29.277 1.00 76.25 200 LEU A CA 1
ATOM 1559 C C . LEU A 1 200 ? 5.910 -4.689 -28.450 1.00 76.25 200 LEU A C 1
ATOM 1561 O O . LEU A 1 200 ? 5.339 -4.919 -27.391 1.00 76.25 200 LEU A O 1
ATOM 1565 N N . GLN A 1 201 ? 6.056 -3.445 -28.914 1.00 77.75 201 GLN A N 1
ATOM 1566 C CA . GLN A 1 201 ? 5.484 -2.260 -28.275 1.00 77.75 201 GLN A CA 1
ATOM 1567 C C . GLN A 1 201 ? 4.127 -1.873 -28.874 1.00 77.75 201 GLN A C 1
ATOM 1569 O O . GLN A 1 201 ? 3.528 -0.894 -28.433 1.00 77.75 201 GLN A O 1
ATOM 1574 N N . SER A 1 202 ? 3.648 -2.600 -29.886 1.00 78.81 202 SER A N 1
ATOM 1575 C CA . SER A 1 202 ? 2.335 -2.358 -30.478 1.00 78.81 202 SER A CA 1
ATOM 1576 C C . SER A 1 202 ? 1.213 -2.770 -29.523 1.00 78.81 202 SER A C 1
ATOM 1578 O O . SER A 1 202 ? 1.383 -3.656 -28.685 1.00 78.81 202 SER A O 1
ATOM 1580 N N . SER A 1 203 ? 0.039 -2.156 -29.676 1.00 74.56 203 SER A N 1
ATOM 1581 C CA . SER A 1 203 ? -1.153 -2.515 -28.900 1.00 74.56 203 SER A CA 1
ATOM 1582 C C . SER A 1 203 ? -1.555 -3.980 -29.092 1.00 74.56 203 SER A C 1
ATOM 1584 O O . SER A 1 203 ? -2.056 -4.599 -28.166 1.00 74.56 203 SER A O 1
ATOM 1586 N N . GLU A 1 204 ? -1.309 -4.547 -30.275 1.00 73.50 204 GLU A N 1
ATOM 1587 C CA . GLU A 1 204 ? -1.584 -5.957 -30.575 1.00 73.50 204 GLU A CA 1
ATOM 1588 C C . GLU A 1 204 ? -0.779 -6.899 -29.667 1.00 73.50 204 GLU A C 1
ATOM 1590 O O . GLU A 1 204 ? -1.336 -7.845 -29.122 1.00 73.50 204 GLU A O 1
ATOM 1595 N N . TYR A 1 205 ? 0.497 -6.588 -29.413 1.00 67.62 205 TYR A N 1
ATOM 1596 C CA . TYR A 1 205 ? 1.365 -7.378 -28.531 1.00 67.62 205 TYR A CA 1
ATOM 1597 C C . TYR A 1 205 ? 1.250 -7.021 -27.043 1.00 67.62 205 TYR A C 1
ATOM 1599 O O . TYR A 1 205 ? 1.597 -7.840 -26.199 1.00 67.62 205 TYR A O 1
ATOM 1607 N N . GLN A 1 206 ? 0.776 -5.821 -26.699 1.00 59.25 206 GLN A N 1
ATOM 1608 C CA . GLN A 1 206 ? 0.550 -5.409 -25.304 1.00 59.25 206 GLN A CA 1
ATOM 1609 C C . GLN A 1 206 ? -0.737 -5.985 -24.692 1.00 59.25 206 GLN A C 1
ATOM 1611 O O . GLN A 1 206 ? -0.927 -5.889 -23.478 1.00 59.25 206 GLN A O 1
ATOM 1616 N N . HIS A 1 207 ? -1.632 -6.526 -25.522 1.00 56.62 207 HIS A N 1
ATOM 1617 C CA . HIS A 1 207 ? -2.920 -7.089 -25.111 1.00 56.62 207 HIS A CA 1
ATOM 1618 C C . HIS A 1 207 ? -2.996 -8.625 -25.221 1.00 56.62 207 HIS A C 1
ATOM 1620 O O . HIS A 1 207 ? -4.059 -9.180 -24.943 1.00 56.62 207 HIS A O 1
ATOM 1626 N N . LEU A 1 208 ? -1.891 -9.283 -25.600 1.00 53.78 208 LEU A N 1
ATOM 1627 C CA . LEU A 1 208 ? -1.650 -10.724 -25.428 1.00 53.78 208 LEU A CA 1
ATOM 1628 C C . LEU A 1 208 ? -1.124 -11.005 -24.013 1.00 53.78 208 LEU A C 1
ATOM 1630 O O . LEU A 1 208 ? -1.505 -12.051 -23.447 1.00 53.78 208 LEU A O 1
#

Secondary structure (DSSP, 8-state):
-HHHHHHHHHHHHHHTT--EEEEEEGGGTEEEEEE--SS--GGGHHHHHHHHHHHHHHHHHTT--S-SSS--HHHHHHHHHHHHGGGHHHHHHHHHHH-TT--SSTTSSS---SS--GGGSPP---S--S-------S--HHHHHHHHHT--S--GGG---TTS---HHHHHS--TTTSHHHHHHHHHHHHTTSS-GGGGGSHHHH--